Protein AF-A0A958VMQ6-F1 (afdb_monomer)

Structure (mmCIF, N/CA/C/O backbone):
data_AF-A0A958VMQ6-F1
#
_entry.id   AF-A0A958VMQ6-F1
#
loop_
_atom_site.group_PDB
_atom_site.id
_atom_site.type_symbol
_atom_site.label_atom_id
_atom_site.label_alt_id
_atom_site.label_comp_id
_atom_site.label_asym_id
_atom_site.label_entity_id
_atom_site.label_seq_id
_atom_site.pdbx_PDB_ins_code
_atom_site.Cartn_x
_atom_site.Cartn_y
_atom_site.Cartn_z
_atom_site.occupancy
_atom_site.B_iso_or_equiv
_atom_site.auth_seq_id
_atom_site.auth_comp_id
_atom_site.auth_asym_id
_atom_site.auth_atom_id
_atom_site.pdbx_PDB_model_num
ATOM 1 N N . MET A 1 1 ? -24.523 12.012 -64.115 1.00 34.06 1 MET A N 1
ATOM 2 C CA . MET A 1 1 ? -23.829 10.713 -64.244 1.00 34.06 1 MET A CA 1
ATOM 3 C C . MET A 1 1 ? -22.940 10.616 -63.020 1.00 34.06 1 MET A C 1
ATOM 5 O O . MET A 1 1 ? -22.104 11.493 -62.884 1.00 34.06 1 MET A O 1
ATOM 9 N N . HIS A 1 2 ? -23.426 9.926 -61.981 1.00 30.97 2 HIS A N 1
ATOM 10 C CA . HIS A 1 2 ? -22.995 8.561 -61.597 1.00 30.97 2 HIS A CA 1
ATOM 11 C C . HIS A 1 2 ? -21.572 8.612 -61.004 1.00 30.97 2 HIS A C 1
ATOM 13 O O . HIS A 1 2 ? -20.685 9.134 -61.663 1.00 30.97 2 HIS A O 1
ATOM 19 N N . ASP A 1 3 ? -21.274 8.131 -59.804 1.00 30.53 3 ASP A N 1
ATOM 20 C CA . ASP A 1 3 ? -21.987 7.198 -58.931 1.00 30.53 3 ASP A CA 1
ATOM 21 C C . ASP A 1 3 ? -21.387 7.296 -57.518 1.00 30.53 3 ASP A C 1
ATOM 23 O O . ASP A 1 3 ? -20.180 7.510 -57.377 1.00 30.53 3 ASP A O 1
ATOM 27 N N . ASP A 1 4 ? -22.235 7.147 -56.505 1.00 40.09 4 ASP A N 1
ATOM 28 C CA . ASP A 1 4 ? -21.843 6.881 -55.126 1.00 40.09 4 ASP A CA 1
ATOM 29 C C . ASP A 1 4 ? -21.538 5.384 -55.017 1.00 40.09 4 ASP A C 1
ATOM 31 O O . ASP A 1 4 ? -22.452 4.571 -55.081 1.00 40.09 4 ASP A O 1
ATOM 35 N N . THR A 1 5 ? -20.286 5.010 -54.762 1.00 35.69 5 THR A N 1
ATOM 36 C CA . THR A 1 5 ? -19.987 3.727 -54.108 1.00 35.69 5 THR A CA 1
ATOM 37 C C . THR A 1 5 ? -18.776 3.886 -53.201 1.00 35.69 5 THR A C 1
ATOM 39 O O . THR A 1 5 ? -17.641 3.992 -53.660 1.00 35.69 5 THR A O 1
ATOM 42 N N . GLU A 1 6 ? -19.072 3.960 -51.904 1.00 37.50 6 GLU A N 1
ATOM 43 C CA . GLU A 1 6 ? -18.567 3.019 -50.901 1.00 37.50 6 GLU A CA 1
ATOM 44 C C . GLU A 1 6 ? -17.094 2.596 -51.015 1.00 37.50 6 GLU A C 1
ATOM 46 O O . GLU A 1 6 ? -16.705 1.845 -51.901 1.00 37.50 6 GLU A O 1
ATOM 51 N N . ASN A 1 7 ? -16.299 2.962 -50.010 1.00 29.78 7 ASN A N 1
ATOM 52 C CA . ASN A 1 7 ? -15.431 1.991 -49.344 1.00 29.78 7 ASN A CA 1
ATOM 53 C C . ASN A 1 7 ? -15.231 2.440 -47.895 1.00 29.78 7 ASN A C 1
ATOM 55 O O . ASN A 1 7 ? -14.310 3.184 -47.553 1.00 29.78 7 ASN A O 1
ATOM 59 N N . ALA A 1 8 ? -16.172 2.015 -47.056 1.00 34.28 8 ALA A N 1
ATOM 60 C CA . ALA A 1 8 ? -15.983 1.927 -45.618 1.00 34.28 8 ALA A CA 1
ATOM 61 C C . ALA A 1 8 ? -14.990 0.777 -45.296 1.00 34.28 8 ALA A C 1
ATOM 63 O O . ALA A 1 8 ? -14.686 -0.043 -46.162 1.00 34.28 8 ALA A O 1
ATOM 64 N N . PRO A 1 9 ? -14.416 0.769 -44.083 1.00 53.28 9 PRO A N 1
ATOM 65 C CA . PRO A 1 9 ? -13.096 0.229 -43.776 1.00 53.28 9 PRO A CA 1
ATOM 66 C C . PRO A 1 9 ? -13.149 -1.265 -43.467 1.00 53.28 9 PRO A C 1
ATOM 68 O O . PRO A 1 9 ? -14.094 -1.686 -42.823 1.00 53.28 9 PRO A O 1
ATOM 71 N N . GLU A 1 10 ? -12.113 -2.027 -43.830 1.00 37.03 10 GLU A N 1
ATOM 72 C CA . GLU A 1 10 ? -11.683 -3.251 -43.130 1.00 37.03 10 GLU A CA 1
ATOM 73 C C . GLU A 1 10 ? -10.537 -3.936 -43.886 1.00 37.03 10 GLU A C 1
ATOM 75 O O . GLU A 1 10 ? -10.750 -4.562 -44.916 1.00 37.03 10 GLU A O 1
ATOM 80 N N . ASP A 1 11 ? -9.315 -3.866 -43.350 1.00 34.84 11 ASP A N 1
ATOM 81 C CA . ASP A 1 11 ? -8.463 -5.060 -43.324 1.00 34.84 11 ASP A CA 1
ATOM 82 C C . ASP A 1 11 ? -7.443 -4.944 -42.177 1.00 34.84 11 ASP A C 1
ATOM 84 O O . ASP A 1 11 ? -6.253 -4.685 -42.360 1.00 34.84 11 ASP A O 1
ATOM 88 N N . ARG A 1 12 ? -7.909 -5.147 -40.935 1.00 44.34 12 ARG A N 1
ATOM 89 C CA . ARG A 1 12 ? -7.038 -5.610 -39.836 1.00 44.34 12 ARG A CA 1
ATOM 90 C C . ARG A 1 12 ? -6.734 -7.092 -40.068 1.00 44.34 12 ARG A C 1
ATOM 92 O O . ARG A 1 12 ? -7.051 -7.948 -39.244 1.00 44.34 12 ARG A O 1
ATOM 99 N N . ARG A 1 13 ? -6.134 -7.408 -41.216 1.00 42.09 13 ARG A N 1
ATOM 100 C CA . ARG A 1 13 ? -5.618 -8.742 -41.485 1.00 42.09 13 ARG A CA 1
ATOM 101 C C . ARG A 1 13 ? -4.378 -8.926 -40.639 1.00 42.09 13 ARG A C 1
ATOM 103 O O . ARG A 1 13 ? -3.399 -8.192 -40.777 1.00 42.09 13 ARG A O 1
ATOM 110 N N . TRP A 1 14 ? -4.421 -9.916 -39.763 1.00 45.72 14 TRP A N 1
ATOM 111 C CA . TRP A 1 14 ? -3.227 -10.475 -39.151 1.00 45.72 14 TRP A CA 1
ATOM 112 C C . TRP A 1 14 ? -2.144 -10.668 -40.219 1.00 45.72 14 TRP A C 1
ATOM 114 O O . TRP A 1 14 ? -2.407 -11.219 -41.293 1.00 45.72 14 TRP A O 1
ATOM 124 N N . ARG A 1 15 ? -0.941 -10.153 -39.945 1.00 55.16 15 ARG A N 1
ATOM 125 C CA . ARG A 1 15 ? 0.180 -10.214 -40.885 1.00 55.16 15 ARG A CA 1
ATOM 126 C C . ARG A 1 15 ? 0.515 -11.691 -41.206 1.00 55.16 15 ARG A C 1
ATOM 128 O O . ARG A 1 15 ? 0.453 -12.515 -40.294 1.00 55.16 15 ARG A O 1
ATOM 135 N N . PRO A 1 16 ? 0.864 -12.060 -42.457 1.00 59.72 16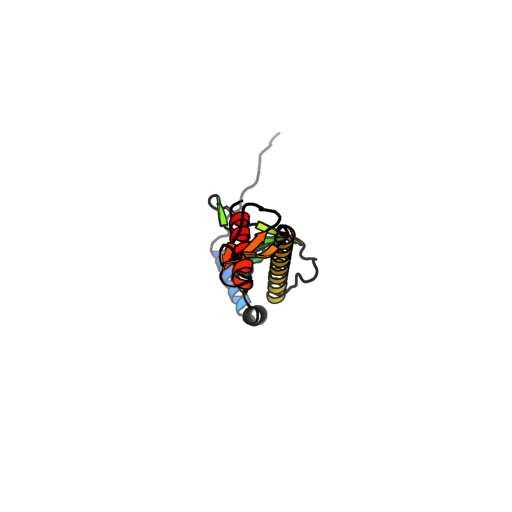 PRO A N 1
ATOM 136 C CA . PRO A 1 16 ? 1.186 -13.445 -42.809 1.00 59.72 16 PRO A CA 1
ATOM 137 C C . PRO A 1 16 ? 2.319 -14.034 -41.949 1.00 59.72 16 PRO A C 1
ATOM 139 O O . PRO A 1 16 ? 3.218 -13.315 -41.509 1.00 59.72 16 PRO A O 1
ATOM 142 N N . ALA A 1 17 ? 2.337 -15.359 -41.766 1.00 59.09 17 ALA A N 1
ATOM 143 C CA . ALA A 1 17 ? 3.339 -16.060 -40.948 1.00 59.09 17 ALA A CA 1
ATOM 144 C C . ALA A 1 17 ? 4.799 -15.704 -41.307 1.00 59.09 17 ALA A C 1
ATOM 146 O O . ALA A 1 17 ? 5.642 -15.647 -40.424 1.00 59.09 17 ALA A O 1
ATOM 147 N N . GLN A 1 18 ? 5.092 -15.374 -42.571 1.00 60.88 18 GLN A N 1
ATOM 148 C CA . GLN A 1 18 ? 6.421 -14.934 -43.023 1.00 60.88 18 GLN A CA 1
ATOM 149 C C . GLN A 1 18 ? 6.840 -13.568 -42.460 1.00 60.88 18 GLN A C 1
ATOM 151 O O . GLN A 1 18 ? 7.998 -13.373 -42.119 1.00 60.88 18 GLN A O 1
ATOM 156 N N . THR A 1 19 ? 5.907 -12.623 -42.324 1.00 74.62 19 THR A N 1
ATOM 157 C CA . THR A 1 19 ? 6.184 -11.319 -41.697 1.00 74.62 19 THR A CA 1
ATOM 158 C C . THR A 1 19 ? 6.303 -11.410 -40.180 1.00 74.62 19 THR A C 1
ATOM 160 O O . THR A 1 19 ? 7.010 -10.606 -39.585 1.00 74.62 19 THR A O 1
ATOM 163 N N . PHE A 1 20 ? 5.642 -12.390 -39.557 1.00 74.12 20 PHE A N 1
ATOM 164 C CA . PHE A 1 20 ? 5.843 -12.688 -38.142 1.00 74.12 20 PHE A CA 1
ATOM 165 C C . PHE A 1 20 ? 7.179 -13.403 -37.915 1.00 74.12 20 PHE A C 1
ATOM 167 O O . PHE A 1 20 ? 7.937 -12.986 -37.052 1.00 74.12 20 PHE A O 1
ATOM 174 N N . GLN A 1 21 ? 7.519 -14.398 -38.740 1.00 82.69 21 GLN A N 1
ATOM 175 C CA . GLN A 1 21 ? 8.813 -15.077 -38.675 1.00 82.69 21 GLN A CA 1
ATOM 176 C C . GLN A 1 21 ? 9.968 -14.109 -38.939 1.00 82.69 21 GLN A C 1
ATOM 178 O O . GLN A 1 21 ? 10.894 -14.063 -38.149 1.00 82.69 21 GLN A O 1
ATOM 183 N N . GLY A 1 22 ? 9.873 -13.259 -39.966 1.00 83.38 22 GLY A N 1
ATOM 184 C CA . GLY A 1 22 ? 10.884 -12.230 -40.220 1.00 83.38 22 GLY A CA 1
ATOM 185 C C . GLY A 1 22 ? 11.002 -11.205 -39.086 1.00 83.38 22 GLY A C 1
ATOM 186 O O . GLY A 1 22 ? 12.095 -10.723 -38.811 1.00 83.38 22 GLY A O 1
ATOM 187 N N . PHE A 1 23 ? 9.905 -10.897 -38.384 1.00 83.19 23 PHE A N 1
ATOM 188 C CA . PHE A 1 23 ? 9.959 -10.108 -37.151 1.00 83.19 23 PHE A CA 1
ATOM 189 C C . PHE A 1 23 ? 10.681 -10.862 -36.024 1.00 83.19 23 PHE A C 1
ATOM 191 O O . PHE A 1 23 ? 11.529 -10.271 -35.363 1.00 83.19 23 PHE A O 1
ATOM 198 N N . LEU A 1 24 ? 10.390 -12.151 -35.816 1.00 86.38 24 LEU A N 1
ATOM 199 C CA . LEU A 1 24 ? 11.079 -12.976 -34.818 1.00 86.38 24 LEU A CA 1
ATOM 200 C C . LEU A 1 24 ? 12.575 -13.105 -35.120 1.00 86.38 24 LEU A C 1
ATOM 202 O O . LEU A 1 24 ? 13.382 -12.924 -34.217 1.00 86.38 24 LEU A O 1
ATOM 206 N N . ASP A 1 25 ? 12.941 -13.342 -36.378 1.00 90.50 25 ASP A N 1
ATOM 207 C CA . ASP A 1 25 ? 14.333 -13.447 -36.820 1.00 90.50 25 ASP A CA 1
ATOM 208 C C . ASP A 1 25 ? 15.072 -12.120 -36.585 1.00 90.50 25 ASP A C 1
ATOM 210 O O . ASP A 1 25 ? 16.173 -12.109 -36.040 1.00 90.50 25 ASP A O 1
ATOM 214 N N . HIS A 1 26 ? 14.434 -10.988 -36.901 1.00 86.62 26 HIS A N 1
ATOM 215 C CA . HIS A 1 26 ? 14.986 -9.663 -36.618 1.00 86.62 26 HIS A CA 1
ATOM 216 C C . HIS A 1 26 ? 15.149 -9.403 -35.111 1.00 86.62 26 HIS A C 1
ATOM 218 O O . HIS A 1 26 ? 16.173 -8.876 -34.680 1.00 86.62 26 HIS A O 1
ATOM 224 N N . MET A 1 27 ? 14.171 -9.801 -34.291 1.00 88.81 27 MET A N 1
ATOM 225 C CA . MET A 1 27 ? 14.271 -9.711 -32.830 1.00 88.81 27 MET A CA 1
ATOM 226 C C . MET A 1 27 ? 15.377 -10.619 -32.278 1.00 88.81 27 MET A C 1
ATOM 228 O O . MET A 1 27 ? 16.060 -10.238 -31.329 1.00 88.81 27 MET A O 1
ATOM 232 N N . ASP A 1 28 ? 15.580 -11.799 -32.863 1.00 92.44 28 ASP A N 1
ATOM 233 C CA . ASP A 1 28 ? 16.663 -12.719 -32.515 1.00 92.44 28 ASP A CA 1
ATOM 234 C C . ASP A 1 28 ? 18.038 -12.152 -32.893 1.00 92.44 28 ASP A C 1
ATOM 236 O O . ASP A 1 28 ? 18.981 -12.256 -32.104 1.00 92.44 28 ASP A O 1
ATOM 240 N N . GLU A 1 29 ? 18.162 -11.528 -34.067 1.00 92.06 29 GLU A N 1
ATOM 241 C CA . GLU A 1 29 ? 19.365 -10.806 -34.493 1.00 92.06 29 GLU A CA 1
ATOM 242 C C . GLU A 1 29 ? 19.668 -9.634 -33.558 1.00 92.06 29 GLU A C 1
ATOM 244 O O . GLU A 1 29 ? 20.788 -9.527 -33.052 1.00 92.06 29 GLU A O 1
ATOM 249 N 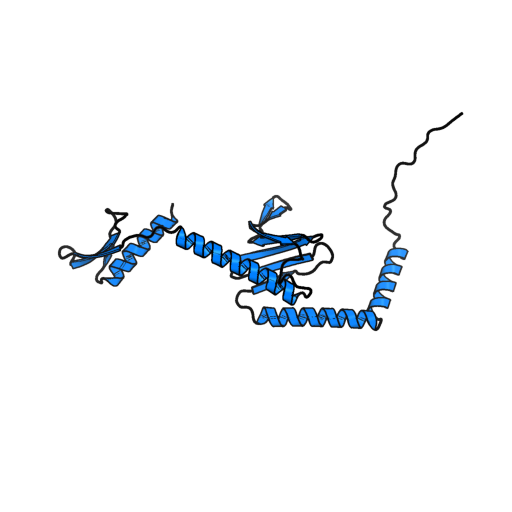N . PHE A 1 30 ? 18.664 -8.804 -33.261 1.00 89.56 30 PHE A N 1
ATOM 250 C CA . PHE A 1 30 ? 18.791 -7.701 -32.313 1.00 89.56 30 PHE A CA 1
ATOM 251 C C . PHE A 1 30 ? 19.228 -8.203 -30.935 1.00 89.56 30 PHE A C 1
ATOM 253 O O . PHE A 1 30 ? 20.200 -7.695 -30.380 1.00 89.56 30 PHE A O 1
ATOM 260 N N . ARG A 1 31 ? 18.594 -9.260 -30.412 1.00 90.12 31 ARG A N 1
ATOM 261 C CA . ARG A 1 31 ? 18.945 -9.863 -29.117 1.00 90.12 31 ARG A CA 1
ATOM 262 C C . ARG A 1 31 ? 20.402 -10.329 -29.057 1.00 90.12 31 ARG A C 1
ATOM 264 O O . ARG A 1 31 ? 21.029 -10.253 -28.006 1.00 90.12 31 ARG A O 1
ATOM 271 N N . ARG A 1 32 ? 20.942 -10.839 -30.169 1.00 93.06 32 ARG A N 1
ATOM 272 C CA . ARG A 1 32 ? 22.339 -11.299 -30.268 1.00 93.06 32 ARG A CA 1
ATOM 273 C C . ARG A 1 32 ? 23.334 -10.166 -30.524 1.00 93.06 32 ARG A C 1
ATOM 275 O O . ARG A 1 32 ? 24.533 -10.401 -30.389 1.00 93.06 32 ARG A O 1
ATOM 282 N N . SER A 1 33 ? 22.866 -8.981 -30.910 1.00 95.31 33 SER A N 1
ATOM 283 C CA . SER A 1 33 ? 23.722 -7.814 -31.117 1.00 95.31 33 SER A CA 1
ATOM 284 C C . SER A 1 33 ? 24.327 -7.320 -29.790 1.00 95.31 33 SER A C 1
ATOM 286 O O . SER A 1 33 ? 23.744 -7.561 -28.730 1.00 95.31 33 SER A O 1
ATOM 288 N N . PRO A 1 34 ? 25.465 -6.600 -29.814 1.00 96.44 34 PRO A N 1
ATOM 289 C CA . PRO A 1 34 ? 26.030 -5.991 -28.608 1.00 96.44 34 PRO A CA 1
ATOM 290 C C . PRO A 1 34 ? 25.053 -5.054 -27.882 1.00 96.44 34 PRO A C 1
ATOM 292 O O . PRO A 1 34 ? 25.023 -5.038 -26.657 1.00 96.44 34 PRO A O 1
ATOM 295 N N . GLU A 1 35 ? 24.229 -4.315 -28.631 1.00 93.69 35 GLU A N 1
ATOM 296 C CA . GLU A 1 35 ? 23.205 -3.419 -28.078 1.00 93.69 35 GLU A CA 1
ATOM 297 C C . GLU A 1 35 ? 22.109 -4.205 -27.345 1.00 93.69 35 GLU A C 1
ATOM 299 O O . GLU A 1 35 ? 21.791 -3.904 -26.197 1.00 93.69 35 GLU A O 1
ATOM 304 N N . GLY A 1 36 ? 21.587 -5.272 -27.958 1.00 92.69 36 GLY A N 1
ATOM 305 C CA . GLY A 1 36 ? 20.595 -6.141 -27.319 1.00 92.69 36 GLY A CA 1
ATOM 306 C C . GLY A 1 36 ? 21.134 -6.847 -26.072 1.00 92.69 36 GLY A C 1
ATOM 307 O O . GLY A 1 36 ? 20.430 -6.949 -25.069 1.00 92.69 36 GLY A O 1
ATOM 308 N N . GLN A 1 37 ? 22.396 -7.285 -26.100 1.00 94.12 37 GLN A N 1
ATOM 309 C CA . GLN A 1 37 ? 23.067 -7.867 -24.932 1.00 94.12 37 GLN A CA 1
ATOM 310 C C . GLN A 1 37 ? 23.258 -6.847 -23.806 1.00 94.12 37 GLN A C 1
ATOM 312 O O . GLN A 1 37 ? 23.085 -7.196 -22.639 1.00 94.12 37 GLN A O 1
ATOM 317 N N . GLN A 1 38 ? 23.589 -5.597 -24.139 1.00 94.38 38 GLN A N 1
ATOM 318 C CA . GLN A 1 38 ? 23.725 -4.530 -23.153 1.00 94.38 38 GLN A CA 1
ATOM 319 C C . GLN A 1 38 ? 22.383 -4.220 -22.480 1.00 94.38 38 GLN A C 1
ATOM 321 O O . GLN A 1 38 ? 22.324 -4.203 -21.254 1.00 94.38 38 GLN A O 1
ATOM 326 N N . LEU A 1 39 ? 21.304 -4.063 -23.253 1.00 89.81 39 LEU A N 1
ATOM 327 C CA . LEU A 1 39 ? 19.965 -3.824 -22.703 1.00 89.81 39 LEU A CA 1
ATOM 328 C C . LEU A 1 39 ? 19.510 -4.960 -21.776 1.00 89.81 39 LEU A C 1
ATOM 330 O O . LEU A 1 39 ? 18.962 -4.704 -20.708 1.00 89.81 39 LEU A O 1
ATOM 334 N N . GLN A 1 40 ? 19.787 -6.218 -22.136 1.00 89.38 40 GLN A N 1
ATOM 335 C CA . GLN A 1 40 ? 19.496 -7.358 -21.260 1.00 89.38 40 GLN A CA 1
ATOM 336 C C . GLN A 1 40 ? 20.329 -7.353 -19.981 1.00 89.38 40 GLN A C 1
ATOM 338 O O . GLN A 1 40 ? 19.817 -7.702 -18.921 1.00 89.38 40 GLN A O 1
ATOM 343 N N . ALA A 1 41 ? 21.608 -6.985 -20.063 1.00 94.38 41 ALA A N 1
ATOM 344 C CA . ALA A 1 41 ? 22.460 -6.877 -18.885 1.00 94.38 41 ALA A CA 1
ATOM 345 C C . ALA A 1 41 ? 21.983 -5.753 -17.950 1.00 94.38 41 ALA A C 1
ATOM 347 O O . ALA A 1 41 ? 22.007 -5.927 -16.734 1.00 94.38 41 ALA A O 1
ATOM 348 N N . GLU A 1 42 ? 21.513 -4.632 -18.504 1.00 93.62 42 GLU A N 1
ATOM 349 C CA . GLU A 1 42 ? 20.910 -3.528 -17.749 1.00 93.62 42 GLU A CA 1
ATOM 350 C C . GLU A 1 42 ? 19.606 -3.962 -17.061 1.00 93.62 42 GLU A C 1
ATOM 352 O O . GLU A 1 42 ? 19.442 -3.724 -15.865 1.00 93.62 42 GLU A O 1
ATOM 357 N N . GLU A 1 43 ? 18.720 -4.669 -17.769 1.00 91.94 43 GLU A N 1
ATOM 358 C CA . GLU A 1 43 ? 17.487 -5.234 -17.202 1.00 91.94 43 GLU A CA 1
ATOM 359 C C . GLU A 1 43 ? 17.789 -6.250 -16.088 1.00 91.94 43 GLU A C 1
ATOM 361 O O . GLU A 1 43 ? 17.217 -6.172 -15.002 1.00 91.94 43 GLU A O 1
ATOM 366 N N . GLN A 1 44 ? 18.745 -7.160 -16.306 1.00 95.31 44 GLN A N 1
ATOM 367 C CA . GLN A 1 44 ? 19.175 -8.136 -15.298 1.00 95.31 44 GLN A CA 1
ATOM 368 C C . GLN A 1 44 ? 19.803 -7.469 -14.074 1.00 95.31 44 GLN A C 1
ATOM 370 O O . GLN A 1 44 ? 19.569 -7.913 -12.951 1.00 95.31 44 GLN A O 1
ATOM 375 N N . ALA A 1 45 ? 20.590 -6.409 -14.267 1.00 97.31 45 ALA A N 1
ATOM 376 C CA . ALA A 1 45 ? 21.162 -5.647 -13.164 1.00 97.31 45 ALA A CA 1
ATOM 377 C C . ALA A 1 45 ? 20.072 -4.923 -12.359 1.00 97.31 45 ALA A C 1
ATOM 379 O O . ALA A 1 45 ? 20.122 -4.930 -11.130 1.00 97.31 45 ALA A O 1
ATOM 380 N N . ALA A 1 46 ? 19.073 -4.347 -13.034 1.00 95.94 46 ALA A N 1
ATOM 381 C CA . ALA A 1 46 ? 17.933 -3.704 -12.387 1.00 95.94 46 ALA A CA 1
ATOM 382 C C . ALA A 1 46 ? 17.059 -4.707 -11.612 1.00 95.94 46 ALA A C 1
ATOM 384 O O . ALA A 1 46 ? 16.631 -4.415 -10.495 1.00 95.94 46 ALA A O 1
ATOM 385 N N . GLU A 1 47 ? 16.838 -5.900 -12.166 1.00 96.75 47 GLU A N 1
ATOM 386 C CA . GLU A 1 47 ? 16.122 -6.984 -11.488 1.00 96.75 47 GLU A CA 1
ATOM 387 C C . GLU A 1 47 ? 16.912 -7.516 -10.282 1.00 96.75 47 GLU A C 1
ATOM 389 O O . GLU A 1 47 ? 16.342 -7.737 -9.216 1.00 96.75 47 GLU A O 1
ATOM 394 N N . ALA A 1 48 ? 18.236 -7.662 -10.399 1.00 97.75 48 ALA A N 1
ATOM 395 C CA . ALA A 1 48 ? 19.089 -8.063 -9.280 1.00 97.75 48 ALA A CA 1
ATOM 396 C C . ALA A 1 48 ? 19.091 -7.018 -8.147 1.00 97.75 48 ALA A C 1
ATOM 398 O O . ALA A 1 48 ? 19.058 -7.390 -6.973 1.00 97.75 48 ALA A O 1
ATOM 399 N N . ASP A 1 49 ? 19.091 -5.723 -8.484 1.00 98.50 49 ASP A N 1
ATOM 400 C CA . ASP A 1 49 ? 18.959 -4.619 -7.521 1.00 98.50 49 ASP A CA 1
ATOM 401 C C . ASP A 1 49 ? 17.599 -4.655 -6.803 1.00 98.50 49 ASP A C 1
ATOM 403 O O . ASP A 1 49 ? 17.534 -4.557 -5.575 1.00 98.50 49 ASP A O 1
ATOM 407 N N . LEU A 1 50 ? 16.507 -4.881 -7.546 1.00 98.06 50 LEU A N 1
ATOM 408 C CA . LEU A 1 50 ? 15.179 -5.087 -6.967 1.00 98.06 50 LEU A CA 1
ATOM 409 C C . LEU A 1 50 ? 15.168 -6.283 -6.005 1.00 98.06 50 LEU A C 1
ATOM 411 O O . LEU A 1 50 ? 14.703 -6.148 -4.874 1.00 98.06 50 LEU A O 1
ATOM 415 N N . GLN A 1 51 ? 15.697 -7.435 -6.419 1.00 97.69 51 GLN A N 1
ATOM 416 C CA . GLN A 1 51 ? 15.714 -8.651 -5.601 1.00 97.69 51 GLN A CA 1
ATOM 417 C C . GLN A 1 51 ? 16.533 -8.480 -4.321 1.00 97.69 51 GLN A C 1
ATOM 419 O O . GLN A 1 51 ? 16.084 -8.884 -3.247 1.00 97.69 51 GLN A O 1
ATOM 424 N N . ALA A 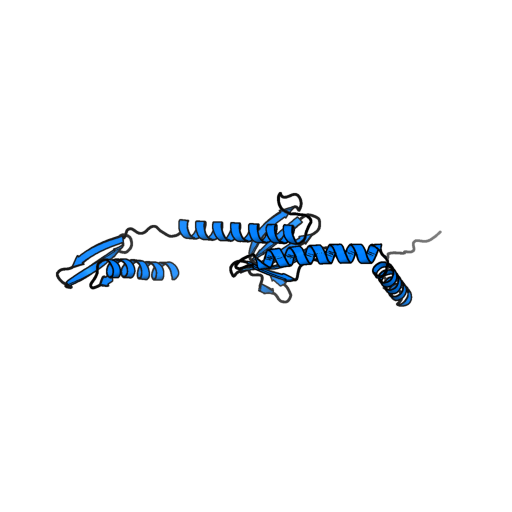1 52 ? 17.704 -7.846 -4.413 1.00 98.31 52 ALA A N 1
ATOM 425 C CA . ALA A 1 52 ? 18.527 -7.534 -3.250 1.00 98.31 52 ALA A CA 1
ATOM 426 C C . ALA A 1 52 ? 17.792 -6.604 -2.274 1.00 98.31 52 ALA A C 1
ATOM 428 O O . ALA A 1 52 ? 17.828 -6.831 -1.066 1.00 98.31 52 ALA A O 1
ATOM 429 N N . TRP A 1 53 ? 17.085 -5.594 -2.791 1.00 98.25 53 TRP A N 1
ATOM 430 C CA . TRP A 1 53 ? 16.280 -4.696 -1.967 1.00 98.25 53 TRP A CA 1
ATOM 431 C C . TRP A 1 53 ? 15.104 -5.417 -1.295 1.00 98.25 53 TRP A C 1
ATOM 433 O O . TRP A 1 53 ? 14.930 -5.267 -0.088 1.00 98.25 53 TRP A O 1
ATOM 443 N N . VAL A 1 54 ? 14.329 -6.227 -2.032 1.00 98.00 54 VAL A N 1
ATOM 444 C CA . VAL A 1 54 ? 13.195 -6.997 -1.478 1.00 98.00 54 VAL A CA 1
ATOM 445 C C . VAL A 1 54 ? 13.664 -7.964 -0.391 1.00 98.00 54 VAL A C 1
ATOM 447 O O . VAL A 1 54 ? 12.995 -8.084 0.630 1.00 98.00 54 VAL A O 1
ATOM 450 N N . ALA A 1 55 ? 14.823 -8.609 -0.560 1.00 97.31 55 ALA A N 1
ATOM 451 C CA . ALA A 1 55 ? 15.376 -9.533 0.432 1.00 97.31 55 ALA A CA 1
ATOM 452 C C . ALA A 1 55 ? 15.674 -8.874 1.795 1.00 97.31 55 ALA A C 1
ATOM 454 O O . ALA A 1 55 ? 15.677 -9.562 2.815 1.00 97.31 55 ALA A O 1
ATOM 455 N N . ASP A 1 56 ? 15.898 -7.557 1.821 1.00 98.12 56 ASP A N 1
ATOM 456 C CA . ASP A 1 56 ? 16.095 -6.768 3.044 1.00 98.12 56 ASP A CA 1
ATOM 457 C C . ASP A 1 56 ? 14.767 -6.256 3.646 1.00 98.12 56 ASP A C 1
ATOM 459 O O . ASP A 1 56 ? 14.715 -5.785 4.783 1.00 98.12 56 ASP A O 1
ATOM 463 N N . GLN A 1 57 ? 13.654 -6.351 2.910 1.00 97.00 57 GLN A N 1
ATOM 464 C CA . GLN A 1 57 ? 12.348 -5.891 3.375 1.00 97.00 57 GLN A CA 1
ATOM 465 C C . GLN A 1 57 ? 11.600 -6.983 4.151 1.00 97.00 57 GLN A C 1
ATOM 467 O O . GLN A 1 57 ? 11.117 -7.966 3.593 1.00 97.00 57 GLN A O 1
ATOM 472 N N . LEU A 1 58 ? 11.387 -6.764 5.450 1.00 97.00 58 LEU A N 1
ATOM 473 C CA . LEU A 1 58 ? 10.486 -7.607 6.243 1.00 97.00 58 LEU A CA 1
ATOM 474 C C . LEU A 1 58 ? 9.038 -7.476 5.757 1.00 97.00 58 LEU A C 1
ATOM 476 O O . LEU A 1 58 ? 8.559 -6.366 5.547 1.00 97.00 58 LEU A O 1
ATOM 480 N N . GLY A 1 59 ? 8.334 -8.602 5.624 1.00 96.94 59 GLY A N 1
ATOM 481 C CA . GLY A 1 59 ? 6.905 -8.615 5.296 1.00 96.94 59 GLY A CA 1
ATOM 482 C C . GLY A 1 59 ? 6.564 -8.201 3.862 1.00 96.94 59 GLY A C 1
ATOM 483 O O . GLY A 1 59 ? 5.398 -7.942 3.587 1.00 96.94 59 GLY A O 1
ATOM 484 N N . VAL A 1 60 ? 7.542 -8.128 2.953 1.00 98.44 60 VAL A N 1
ATOM 485 C CA . VAL A 1 60 ? 7.316 -7.781 1.542 1.00 98.44 60 VAL A CA 1
ATOM 486 C C . VAL A 1 60 ? 7.597 -8.984 0.657 1.00 98.44 60 VAL A C 1
ATOM 488 O O . VAL A 1 60 ? 8.649 -9.611 0.749 1.00 98.44 60 VAL A O 1
ATOM 491 N N . VAL A 1 61 ? 6.665 -9.266 -0.246 1.00 97.88 61 VAL A N 1
ATOM 492 C CA . VAL A 1 61 ? 6.841 -10.207 -1.350 1.00 97.88 61 VAL A CA 1
ATOM 493 C C . VAL A 1 61 ? 6.455 -9.481 -2.628 1.00 97.88 61 VAL A C 1
ATOM 495 O O . VAL A 1 61 ? 5.327 -9.011 -2.752 1.00 97.88 61 VAL A O 1
ATOM 498 N N . VAL A 1 62 ? 7.371 -9.407 -3.589 1.00 96.62 62 VAL A N 1
ATOM 499 C CA . VAL A 1 62 ? 7.051 -8.978 -4.956 1.00 96.62 62 VAL A CA 1
ATOM 500 C C . VAL A 1 62 ? 6.821 -10.236 -5.784 1.00 96.62 62 VAL A C 1
ATOM 502 O O . VAL A 1 62 ? 7.694 -11.098 -5.862 1.00 96.62 62 VAL A O 1
ATOM 505 N N . GLY A 1 63 ? 5.619 -10.368 -6.336 1.00 94.44 63 GLY A N 1
ATOM 506 C CA . GLY A 1 63 ? 5.231 -11.456 -7.222 1.00 94.44 63 GLY A CA 1
ATOM 507 C C . GLY A 1 63 ? 5.460 -11.072 -8.680 1.00 94.44 63 GLY A C 1
ATOM 508 O O . GLY A 1 63 ? 6.586 -10.832 -9.111 1.00 94.44 63 GLY A O 1
ATOM 509 N N . ARG A 1 64 ? 4.378 -11.028 -9.461 1.00 94.31 64 ARG A N 1
ATOM 510 C CA . ARG A 1 64 ? 4.428 -10.605 -10.861 1.00 94.31 64 ARG A CA 1
ATOM 511 C C . ARG A 1 64 ? 4.647 -9.095 -10.944 1.00 94.31 64 ARG A C 1
ATOM 513 O O . ARG A 1 64 ? 3.918 -8.338 -10.312 1.00 94.31 64 ARG A O 1
ATOM 520 N N . HIS A 1 65 ? 5.597 -8.657 -11.766 1.00 95.12 65 HIS A N 1
ATOM 521 C CA . HIS A 1 65 ? 5.809 -7.239 -12.046 1.00 95.12 65 HIS A CA 1
ATOM 522 C C . HIS A 1 65 ? 6.237 -6.979 -13.497 1.00 95.12 65 HIS A C 1
ATOM 524 O O . HIS A 1 65 ? 6.625 -7.905 -14.214 1.00 95.12 65 HIS A O 1
ATOM 530 N N . GLY A 1 66 ? 6.103 -5.728 -13.940 1.00 89.62 66 GLY A N 1
ATOM 531 C CA . GLY A 1 66 ? 6.476 -5.264 -15.276 1.00 89.62 66 GLY A CA 1
ATOM 532 C C . GLY A 1 66 ? 5.288 -5.090 -16.228 1.00 89.62 66 GLY A C 1
ATOM 533 O O . GLY A 1 66 ? 4.139 -4.941 -15.819 1.00 89.62 66 GLY A O 1
ATOM 534 N N . GLY A 1 67 ? 5.569 -5.095 -17.532 1.00 83.56 67 GLY A N 1
ATOM 535 C CA . GLY A 1 67 ? 4.603 -4.753 -18.580 1.00 83.56 67 GLY A CA 1
ATOM 536 C C . GLY A 1 67 ? 4.873 -3.369 -19.166 1.00 83.56 67 GLY A C 1
ATOM 537 O O . GLY A 1 67 ? 5.215 -2.435 -18.452 1.00 83.56 67 GLY A O 1
ATOM 538 N N . LEU A 1 68 ? 4.769 -3.255 -20.493 1.00 67.31 68 LEU A N 1
ATOM 539 C CA . LEU A 1 68 ? 5.094 -2.010 -21.195 1.00 67.31 68 LEU A CA 1
ATOM 540 C C . LEU A 1 68 ? 3.941 -1.004 -21.145 1.00 67.31 68 LEU A C 1
ATOM 542 O O . LEU A 1 68 ? 4.200 0.174 -20.958 1.00 67.31 68 LEU A O 1
ATOM 546 N N . MET A 1 69 ? 2.693 -1.463 -21.323 1.00 71.19 69 MET A N 1
ATOM 547 C CA . MET A 1 69 ? 1.454 -0.693 -21.130 1.00 71.19 69 MET A CA 1
ATOM 548 C C . MET A 1 69 ? 0.250 -1.655 -21.015 1.00 71.19 69 MET A C 1
ATOM 550 O O . MET A 1 69 ? -0.121 -2.268 -22.023 1.00 71.19 69 MET A O 1
ATOM 554 N N . PRO A 1 70 ? -0.416 -1.770 -19.851 1.00 83.94 70 PRO A N 1
ATOM 555 C CA . PRO A 1 70 ? -0.063 -1.147 -18.570 1.00 83.94 70 PRO A CA 1
ATOM 556 C C . PRO A 1 70 ? 1.182 -1.781 -17.923 1.00 83.94 70 PRO A C 1
ATOM 558 O O . PRO A 1 70 ? 1.438 -2.971 -18.125 1.00 83.94 70 PRO A O 1
ATOM 561 N N . GLU A 1 71 ? 1.912 -0.997 -17.129 1.00 93.75 71 GLU A N 1
ATOM 562 C CA . GLU A 1 71 ? 2.832 -1.527 -16.114 1.00 93.75 71 GLU A CA 1
ATOM 563 C C . GLU A 1 71 ? 1.986 -2.059 -14.943 1.00 93.75 71 GLU A C 1
ATOM 565 O O . GLU A 1 71 ? 1.014 -1.423 -14.526 1.00 93.75 71 GLU A O 1
ATOM 570 N N . GLN A 1 72 ? 2.305 -3.248 -14.438 1.00 96.44 72 GLN A N 1
ATOM 571 C CA . GLN A 1 72 ? 1.539 -3.930 -13.394 1.00 96.44 72 GLN A CA 1
ATOM 572 C C . GLN A 1 72 ? 2.471 -4.524 -12.349 1.00 96.44 72 GLN A C 1
ATOM 574 O O . GLN A 1 72 ? 3.530 -5.042 -12.693 1.00 96.44 72 GLN A O 1
ATOM 579 N N . TRP A 1 73 ? 2.059 -4.479 -11.086 1.00 97.88 73 TRP A N 1
ATOM 580 C CA . TRP A 1 73 ? 2.781 -5.090 -9.974 1.00 97.88 73 TRP A CA 1
ATOM 581 C C . TRP A 1 73 ? 1.805 -5.784 -9.031 1.00 97.88 73 TRP A C 1
ATOM 583 O O . TRP A 1 73 ? 0.771 -5.229 -8.676 1.00 97.88 73 TRP A O 1
ATOM 593 N N . GLU A 1 74 ? 2.158 -6.986 -8.604 1.00 97.75 74 GLU A N 1
ATOM 594 C CA . GLU A 1 74 ? 1.380 -7.834 -7.706 1.00 97.75 74 GLU A CA 1
ATOM 595 C C . GLU A 1 74 ? 2.293 -8.367 -6.603 1.00 97.75 74 GLU A C 1
ATOM 597 O O . GLU A 1 74 ? 3.470 -8.655 -6.838 1.00 97.75 74 GLU A O 1
ATOM 602 N N . GLY A 1 75 ? 1.764 -8.545 -5.396 1.00 97.94 75 GLY A N 1
ATOM 603 C CA . GLY A 1 75 ? 2.553 -9.075 -4.291 1.00 97.94 75 GLY A CA 1
ATOM 604 C C . GLY A 1 75 ? 1.844 -9.007 -2.949 1.00 97.94 75 GLY A C 1
ATOM 605 O O . GLY A 1 75 ? 0.618 -8.935 -2.889 1.00 97.94 75 GLY A O 1
ATOM 606 N N . GLN A 1 76 ? 2.629 -9.035 -1.874 1.00 98.38 76 GLN A N 1
ATOM 607 C CA . GLN A 1 76 ? 2.155 -8.865 -0.504 1.00 98.38 76 GLN A CA 1
ATOM 608 C C . GLN A 1 76 ? 3.003 -7.845 0.259 1.00 98.38 76 GLN A C 1
ATOM 610 O O . GLN A 1 76 ? 4.224 -7.803 0.099 1.00 98.38 76 GLN A O 1
ATOM 615 N N . VAL A 1 77 ? 2.359 -7.049 1.113 1.00 98.62 77 VAL A N 1
ATOM 616 C CA . VAL A 1 77 ? 2.999 -6.127 2.059 1.00 98.62 77 VAL A CA 1
ATOM 617 C C . VAL A 1 77 ? 2.301 -6.246 3.409 1.00 98.62 77 VAL A C 1
ATOM 619 O O . VAL A 1 77 ? 1.099 -6.023 3.515 1.00 98.62 77 VAL A O 1
ATOM 622 N N . ASP A 1 78 ? 3.063 -6.603 4.441 1.00 97.94 78 ASP A N 1
ATOM 623 C CA . ASP A 1 78 ? 2.630 -6.689 5.841 1.00 97.94 78 ASP A CA 1
ATOM 624 C C . ASP A 1 78 ? 1.340 -7.518 6.048 1.00 97.94 78 ASP A C 1
ATOM 626 O O . ASP A 1 78 ? 0.531 -7.232 6.927 1.00 97.94 78 ASP A O 1
ATOM 630 N N . GLY A 1 79 ? 1.167 -8.573 5.240 1.00 97.00 79 GLY A N 1
ATOM 631 C CA . GLY A 1 79 ? 0.032 -9.503 5.297 1.00 97.00 79 GLY A CA 1
ATOM 632 C C . GLY A 1 79 ? -1.107 -9.212 4.315 1.00 97.00 79 GLY A C 1
ATOM 633 O O . GLY A 1 79 ? -1.971 -10.068 4.154 1.00 97.00 79 GLY A O 1
ATOM 634 N N . HIS A 1 80 ? -1.080 -8.072 3.621 1.00 98.19 80 HIS A N 1
ATOM 635 C CA . HIS A 1 80 ? -2.079 -7.701 2.617 1.00 98.19 80 HIS A CA 1
ATOM 636 C C . HIS A 1 80 ? -1.560 -7.971 1.214 1.00 98.19 80 HIS A C 1
ATOM 638 O O . HIS A 1 80 ? -0.421 -7.625 0.891 1.00 98.19 80 HIS A O 1
ATOM 644 N N . SER A 1 81 ? -2.393 -8.568 0.368 1.00 98.31 81 SER A N 1
ATOM 645 C CA . SER A 1 81 ? -2.087 -8.652 -1.059 1.00 98.31 81 SER A CA 1
ATOM 646 C C . SER A 1 81 ? -2.318 -7.300 -1.724 1.00 98.31 81 SER A C 1
ATOM 648 O O . SER A 1 81 ? -3.165 -6.530 -1.284 1.00 98.31 81 SER A O 1
ATOM 650 N N . PHE A 1 82 ? -1.556 -6.981 -2.765 1.00 98.56 82 PHE A N 1
ATOM 651 C CA . PHE A 1 82 ? -1.726 -5.726 -3.490 1.00 98.56 82 PHE A CA 1
ATOM 652 C C . PHE A 1 82 ? -1.702 -5.933 -4.998 1.00 98.56 82 PHE A C 1
ATOM 654 O O . PHE A 1 82 ? -1.071 -6.863 -5.508 1.00 98.56 82 PHE A O 1
ATOM 661 N N . TYR A 1 83 ? -2.349 -5.006 -5.695 1.00 97.94 83 TYR A N 1
ATOM 662 C CA . TYR A 1 83 ? -2.258 -4.828 -7.133 1.00 97.94 83 TYR A CA 1
ATOM 663 C C . TYR A 1 83 ? -1.998 -3.352 -7.427 1.00 97.94 83 TYR A C 1
ATOM 665 O O . TYR A 1 83 ? -2.751 -2.483 -6.999 1.00 97.94 83 TYR A O 1
ATOM 673 N N . PHE A 1 84 ? -0.914 -3.066 -8.136 1.00 98.12 84 PHE A N 1
ATOM 674 C CA . PHE A 1 84 ? -0.609 -1.747 -8.675 1.00 98.12 84 PHE A CA 1
ATOM 675 C C . PHE A 1 84 ? -0.711 -1.795 -10.190 1.00 98.12 84 PHE A C 1
ATOM 677 O O . PHE A 1 84 ? -0.282 -2.758 -10.837 1.00 98.12 84 PHE A O 1
ATOM 684 N N . ARG A 1 85 ? -1.224 -0.712 -10.757 1.00 96.88 85 ARG A N 1
ATOM 685 C CA . ARG A 1 85 ? -1.344 -0.540 -12.195 1.00 96.88 85 ARG A CA 1
ATOM 686 C C . ARG A 1 85 ? -1.001 0.887 -12.565 1.00 96.88 85 ARG A C 1
ATOM 688 O O . ARG A 1 85 ? -1.608 1.809 -12.041 1.00 96.88 85 ARG A O 1
ATOM 695 N N . GLU A 1 86 ? -0.102 1.054 -13.527 1.00 96.31 86 GLU A N 1
ATOM 696 C CA . GLU A 1 86 ? 0.087 2.319 -14.233 1.00 96.31 86 GLU A CA 1
ATOM 697 C C . GLU A 1 86 ? -0.404 2.182 -15.672 1.00 96.31 86 GLU A C 1
ATOM 699 O O . GLU A 1 86 ? -0.163 1.189 -16.366 1.00 96.31 86 GLU A O 1
ATOM 704 N N . ARG A 1 87 ? -1.145 3.192 -16.122 1.00 94.88 87 ARG A N 1
ATOM 705 C CA . ARG A 1 87 ? -1.565 3.318 -17.506 1.00 94.88 87 ARG A CA 1
ATOM 706 C C . ARG A 1 87 ? -1.621 4.781 -17.906 1.00 94.88 87 ARG A C 1
ATOM 708 O O . ARG A 1 87 ? -2.436 5.541 -17.398 1.00 94.88 87 ARG A O 1
ATOM 715 N N . SER A 1 88 ? -0.865 5.118 -18.947 1.00 93.88 88 SER A N 1
ATOM 716 C CA . SER A 1 88 ? -0.946 6.425 -19.609 1.00 93.88 88 SER A CA 1
ATOM 717 C C . SER A 1 88 ? -0.613 7.609 -18.690 1.00 93.88 88 SER A C 1
ATOM 719 O O . SER A 1 88 ? -1.099 8.713 -18.915 1.00 93.88 88 SER A O 1
ATOM 721 N N . GLY A 1 89 ? 0.254 7.396 -17.701 1.00 94.31 89 GLY A N 1
ATOM 722 C CA . GLY A 1 89 ? 0.699 8.406 -16.748 1.00 94.31 89 GLY A CA 1
ATOM 723 C C . GLY A 1 89 ? -0.079 8.422 -15.432 1.00 94.31 89 GLY A C 1
ATOM 724 O O . GLY A 1 89 ? 0.363 9.100 -14.502 1.00 94.31 89 GLY A O 1
ATOM 725 N N . ASP A 1 90 ? -1.175 7.672 -15.336 1.00 97.50 90 ASP A N 1
ATOM 726 C CA . ASP A 1 90 ? -1.990 7.534 -14.130 1.00 97.50 90 ASP A CA 1
ATOM 727 C C . ASP A 1 90 ? -1.758 6.167 -13.488 1.00 97.50 90 ASP A C 1
ATOM 729 O O . ASP A 1 90 ? -1.660 5.157 -14.189 1.00 97.50 90 ASP A O 1
ATOM 733 N N . TRP A 1 91 ? -1.692 6.125 -12.160 1.00 97.69 91 TRP A N 1
ATOM 734 C CA . TRP A 1 91 ? -1.533 4.890 -11.403 1.00 97.69 91 TRP A CA 1
ATOM 735 C C . TRP A 1 91 ? -2.578 4.737 -10.301 1.00 97.69 91 TRP A C 1
ATOM 737 O O . TRP A 1 91 ? -3.067 5.722 -9.744 1.00 97.69 91 TRP A O 1
ATOM 747 N N . ASP A 1 92 ? -2.876 3.485 -9.970 1.00 98.19 92 ASP A N 1
ATOM 748 C CA . ASP A 1 92 ? -3.751 3.066 -8.879 1.00 98.19 92 ASP A CA 1
ATOM 749 C C . ASP A 1 92 ? -3.113 1.915 -8.077 1.00 98.19 92 ASP A C 1
ATOM 751 O O . ASP A 1 92 ? -2.297 1.155 -8.606 1.00 98.19 92 ASP A O 1
ATOM 755 N N . ILE A 1 93 ? -3.427 1.841 -6.777 1.00 98.50 93 ILE A N 1
ATOM 756 C CA . ILE A 1 93 ? -3.062 0.731 -5.885 1.00 98.50 93 ILE A CA 1
ATOM 757 C C . ILE A 1 93 ? -4.320 0.222 -5.193 1.00 98.50 93 ILE A C 1
ATOM 759 O O . ILE A 1 93 ? -4.983 0.968 -4.465 1.00 98.50 93 ILE A O 1
ATOM 763 N N . GLU A 1 94 ? -4.586 -1.065 -5.364 1.00 98.44 94 GLU A N 1
ATOM 764 C CA . GLU A 1 94 ? -5.634 -1.801 -4.671 1.00 98.44 94 GLU A CA 1
ATOM 765 C C . GLU A 1 94 ? -5.027 -2.783 -3.658 1.00 98.44 94 GLU A C 1
ATOM 767 O O . GLU A 1 94 ? -4.010 -3.423 -3.943 1.00 98.44 94 GLU A O 1
ATOM 772 N N . LEU A 1 95 ? -5.651 -2.914 -2.484 1.00 98.25 95 LEU A N 1
ATOM 773 C CA . LEU A 1 95 ? -5.351 -3.959 -1.502 1.00 98.25 95 LEU A CA 1
ATOM 774 C C . LEU A 1 95 ? -6.399 -5.066 -1.524 1.00 98.25 95 LEU A C 1
ATOM 776 O O . LEU A 1 95 ? -7.570 -4.832 -1.798 1.00 98.25 95 LEU A O 1
ATOM 780 N N . ASP A 1 96 ? -5.950 -6.278 -1.226 1.00 97.81 96 ASP A N 1
ATOM 781 C CA . ASP A 1 96 ? -6.755 -7.493 -1.136 1.00 97.81 96 ASP A CA 1
ATOM 782 C C . ASP A 1 96 ? -7.707 -7.730 -2.322 1.00 97.81 96 ASP A C 1
ATOM 784 O O . ASP A 1 96 ? -8.905 -7.994 -2.144 1.00 97.81 96 ASP A O 1
ATOM 788 N N . PRO A 1 97 ? -7.175 -7.659 -3.564 1.00 95.94 97 PRO A N 1
ATOM 789 C CA . PRO A 1 97 ? -7.957 -7.912 -4.759 1.00 95.94 97 PRO A CA 1
ATOM 790 C C . PRO A 1 97 ? -8.507 -9.340 -4.764 1.00 95.94 97 PRO A C 1
ATOM 792 O O . PRO A 1 97 ? -7.768 -10.320 -4.677 1.00 95.94 97 PRO A O 1
ATOM 795 N N . HIS A 1 98 ? -9.823 -9.458 -4.915 1.00 93.50 98 HIS A N 1
ATOM 796 C CA . HIS A 1 98 ? -10.532 -10.731 -4.989 1.00 93.50 98 HIS A CA 1
ATOM 797 C C . HIS A 1 98 ? -11.534 -10.717 -6.143 1.00 93.50 98 HIS A C 1
ATOM 799 O O . HIS A 1 98 ? -11.954 -9.660 -6.621 1.00 93.50 98 HIS A O 1
ATOM 805 N N . GLU A 1 99 ? -11.893 -11.901 -6.640 1.00 92.81 99 GLU A N 1
ATOM 806 C CA . GLU A 1 99 ? -12.889 -12.016 -7.702 1.00 92.81 99 GLU A CA 1
ATOM 807 C C . GLU A 1 99 ? -14.265 -11.620 -7.150 1.00 92.81 99 GLU A C 1
ATOM 809 O O . GLU A 1 99 ? -14.843 -12.314 -6.315 1.00 92.81 99 GLU A O 1
ATOM 814 N N . GLN A 1 100 ? -14.778 -10.475 -7.600 1.00 85.38 100 GLN A N 1
ATOM 815 C CA . GLN A 1 100 ? -16.093 -9.964 -7.199 1.00 85.38 100 GLN A CA 1
ATOM 816 C C . GLN A 1 100 ? -17.188 -10.409 -8.172 1.00 85.38 100 GLN A C 1
ATOM 818 O O . GLN A 1 100 ? -18.346 -10.576 -7.789 1.00 85.38 100 GLN A O 1
ATOM 823 N N . GLN A 1 101 ? -16.828 -10.590 -9.443 1.00 86.62 101 GLN A N 1
ATOM 824 C CA . GLN A 1 101 ? -17.676 -11.129 -10.508 1.00 86.62 101 GLN A CA 1
ATOM 825 C C . GLN A 1 101 ? -16.802 -11.964 -11.449 1.00 86.62 101 GLN A C 1
ATOM 827 O O . GLN A 1 101 ? -15.600 -11.714 -11.499 1.00 86.62 101 GLN A O 1
ATOM 832 N N . PRO A 1 102 ? -17.372 -12.895 -12.237 1.00 93.44 102 PRO A N 1
ATOM 833 C CA . PRO A 1 102 ? -16.599 -13.696 -13.182 1.00 93.44 102 PRO A CA 1
ATOM 834 C C . PRO A 1 102 ? -15.720 -12.831 -14.097 1.00 93.44 102 PRO A C 1
ATOM 836 O O . PRO A 1 102 ? -16.231 -12.073 -14.925 1.00 93.44 102 PRO A O 1
ATOM 839 N N . GLY A 1 103 ? -14.400 -12.938 -13.937 1.00 87.69 103 GLY A N 1
ATOM 840 C CA . GLY A 1 103 ? -13.419 -12.158 -14.701 1.00 87.69 103 GLY A CA 1
ATOM 841 C C . GLY A 1 103 ? -13.230 -10.699 -14.258 1.00 87.69 103 GLY A C 1
ATOM 842 O O . GLY A 1 103 ? -12.564 -9.940 -14.962 1.00 87.69 103 GLY A O 1
ATOM 843 N N . ILE A 1 104 ? -13.791 -10.297 -13.114 1.00 87.62 104 ILE A N 1
ATOM 844 C CA . ILE A 1 104 ? -13.578 -8.988 -12.486 1.00 87.62 104 ILE A CA 1
ATOM 845 C C . ILE A 1 104 ? -12.956 -9.205 -11.108 1.00 87.62 104 ILE A C 1
ATOM 847 O O . ILE A 1 104 ? -13.644 -9.521 -10.134 1.00 87.62 104 ILE A O 1
ATOM 851 N N . THR A 1 105 ? -11.649 -8.983 -11.035 1.00 91.50 105 THR A N 1
ATOM 852 C CA . THR A 1 105 ? -10.898 -8.930 -9.781 1.00 91.50 105 THR A CA 1
ATOM 853 C C . THR A 1 105 ? -10.760 -7.478 -9.353 1.00 91.50 105 THR A C 1
ATOM 855 O O . THR A 1 105 ? -10.339 -6.648 -10.160 1.00 91.50 105 THR A O 1
ATOM 858 N N . LYS A 1 106 ? -11.126 -7.174 -8.107 1.00 93.50 106 LYS A N 1
ATOM 859 C CA . LYS A 1 106 ? -11.007 -5.829 -7.544 1.00 93.50 106 LYS A CA 1
ATOM 860 C C . LYS A 1 106 ? -10.719 -5.888 -6.048 1.00 93.50 106 LYS A C 1
ATOM 862 O O . LYS A 1 106 ? -11.238 -6.768 -5.361 1.00 93.50 106 LYS A O 1
ATOM 867 N N . GLY A 1 107 ? -9.898 -4.964 -5.570 1.00 95.25 107 GLY A N 1
ATOM 868 C CA . GLY A 1 107 ? -9.619 -4.745 -4.154 1.00 95.25 107 GLY A CA 1
ATOM 869 C C . GLY A 1 107 ? -10.103 -3.387 -3.647 1.00 95.25 107 GLY A C 1
ATOM 870 O O . GLY A 1 107 ? -10.843 -2.659 -4.320 1.00 95.25 107 GLY A O 1
ATOM 871 N N . ASP A 1 108 ? -9.646 -3.031 -2.455 1.00 96.44 108 ASP A N 1
ATOM 872 C CA . ASP A 1 108 ? -9.854 -1.712 -1.873 1.00 96.44 108 ASP A CA 1
ATOM 873 C C . ASP A 1 108 ? -8.868 -0.721 -2.490 1.00 96.44 108 ASP A C 1
ATOM 875 O O . ASP A 1 108 ? -7.656 -0.868 -2.349 1.00 96.44 108 ASP A O 1
ATOM 879 N N . LEU A 1 109 ? -9.374 0.304 -3.181 1.00 97.75 109 LEU A N 1
ATOM 880 C CA . LEU A 1 109 ? -8.537 1.363 -3.745 1.00 97.75 109 LEU A CA 1
ATOM 881 C C . LEU A 1 109 ? -7.972 2.229 -2.613 1.00 97.75 109 LEU A C 1
ATOM 883 O O . LEU A 1 109 ? -8.695 3.039 -2.029 1.00 97.75 109 LEU A O 1
ATOM 887 N N . ILE A 1 110 ? -6.676 2.094 -2.336 1.00 97.94 110 ILE A N 1
ATOM 888 C CA . ILE A 1 110 ? -6.027 2.789 -1.216 1.00 97.94 110 ILE A CA 1
ATOM 889 C C . ILE A 1 110 ? -5.304 4.071 -1.626 1.00 97.94 110 ILE A C 1
ATOM 891 O O . ILE A 1 110 ? -5.096 4.957 -0.794 1.00 97.94 110 ILE A O 1
ATOM 895 N N . ALA A 1 111 ? -4.900 4.173 -2.893 1.00 98.00 111 ALA A N 1
ATOM 896 C CA . ALA A 1 111 ? -4.192 5.324 -3.432 1.00 98.00 111 ALA A CA 1
ATOM 897 C C . ALA A 1 111 ? -4.287 5.360 -4.961 1.00 98.00 111 ALA A C 1
ATOM 899 O O . ALA A 1 111 ? -4.337 4.323 -5.619 1.00 98.00 111 ALA A O 1
ATOM 900 N N . ALA A 1 112 ? -4.261 6.567 -5.519 1.00 98.12 112 ALA A N 1
ATOM 901 C CA . ALA A 1 112 ? -4.124 6.808 -6.949 1.00 98.12 112 ALA A CA 1
ATOM 902 C C . ALA A 1 112 ? -3.398 8.137 -7.184 1.00 98.12 112 ALA A C 1
ATOM 904 O O . ALA A 1 112 ? -3.411 9.025 -6.323 1.00 98.12 112 ALA A O 1
ATOM 905 N N . GLY A 1 113 ? -2.780 8.297 -8.350 1.00 97.75 113 GLY A N 1
ATOM 906 C CA . GLY A 1 113 ? -2.067 9.520 -8.696 1.00 97.75 113 GLY A CA 1
ATOM 907 C C . GLY A 1 113 ? -1.460 9.483 -10.089 1.00 97.75 113 GLY A C 1
ATOM 908 O O . GLY A 1 113 ? -1.870 8.700 -10.937 1.00 97.75 113 GLY A O 1
ATOM 909 N N . THR A 1 114 ? -0.470 10.347 -10.317 1.00 97.25 114 THR A N 1
ATOM 910 C CA . THR A 1 114 ? 0.262 10.405 -11.590 1.00 97.25 114 THR A CA 1
ATOM 911 C C . THR A 1 114 ? 1.723 10.025 -11.401 1.00 97.25 114 THR A C 1
ATOM 913 O O . THR A 1 114 ? 2.271 10.165 -10.302 1.00 97.25 114 THR A O 1
ATOM 916 N N . ILE A 1 115 ? 2.384 9.609 -12.479 1.00 95.44 115 ILE A N 1
ATOM 917 C CA . ILE A 1 115 ? 3.812 9.248 -12.488 1.00 95.44 115 ILE A CA 1
ATOM 918 C C . ILE A 1 115 ? 4.761 10.407 -12.129 1.00 95.44 115 ILE A C 1
ATOM 920 O O . ILE A 1 115 ? 5.949 10.196 -11.909 1.00 95.44 115 ILE A O 1
ATOM 924 N N . ASN A 1 116 ? 4.247 11.639 -12.054 1.00 96.62 116 ASN A N 1
ATOM 925 C CA . ASN A 1 116 ? 5.019 12.827 -11.682 1.00 96.62 116 ASN A CA 1
ATOM 926 C C . ASN A 1 116 ? 5.155 13.007 -10.159 1.00 96.62 116 ASN A C 1
ATOM 928 O O . ASN A 1 116 ? 5.741 13.992 -9.705 1.00 96.62 116 ASN A O 1
ATOM 932 N N . VAL A 1 117 ? 4.583 12.102 -9.356 1.00 96.38 117 VAL A N 1
ATOM 933 C CA . VAL A 1 117 ? 4.671 12.171 -7.895 1.00 96.38 117 VAL A CA 1
ATOM 934 C C . VAL A 1 117 ? 6.115 11.933 -7.419 1.00 96.38 117 VAL A C 1
ATOM 936 O O . VAL A 1 117 ? 6.806 11.054 -7.945 1.00 96.38 117 VAL A O 1
ATOM 939 N N . PRO A 1 118 ? 6.607 12.684 -6.414 1.00 95.25 118 PRO A N 1
ATOM 940 C CA . PRO A 1 118 ? 7.912 12.417 -5.824 1.00 95.25 118 PRO A CA 1
ATOM 941 C C . PRO A 1 118 ? 8.036 10.970 -5.350 1.00 95.25 118 PRO A C 1
ATOM 943 O O . PRO A 1 118 ? 7.132 10.429 -4.718 1.00 95.25 118 PRO A O 1
ATOM 946 N N . GLY A 1 119 ? 9.180 10.357 -5.643 1.00 92.06 119 GLY A N 1
ATOM 947 C CA . GLY A 1 119 ? 9.459 8.977 -5.261 1.00 92.06 119 GLY A CA 1
ATOM 948 C C . GLY A 1 119 ? 8.895 7.922 -6.209 1.00 92.06 119 GLY A C 1
ATOM 949 O O . GLY A 1 119 ? 9.253 6.771 -6.016 1.00 92.06 119 GLY A O 1
ATOM 950 N N . TYR A 1 120 ? 8.110 8.281 -7.240 1.00 94.06 120 TYR A N 1
ATOM 951 C CA . TYR A 1 120 ? 7.587 7.312 -8.217 1.00 94.06 120 TYR A CA 1
ATOM 952 C C . TYR A 1 120 ? 8.699 6.440 -8.822 1.00 94.06 120 TYR A C 1
ATOM 954 O O . TYR A 1 120 ? 8.539 5.227 -8.942 1.00 94.06 120 TYR A O 1
ATOM 962 N N . GLY A 1 121 ? 9.847 7.050 -9.136 1.00 92.50 121 GLY A N 1
ATOM 963 C CA . GLY A 1 121 ? 11.038 6.350 -9.614 1.00 92.50 121 GLY A CA 1
ATOM 964 C C . GLY A 1 121 ? 11.006 6.003 -11.099 1.00 92.50 121 GLY A C 1
ATOM 965 O O . GLY A 1 121 ? 9.985 6.159 -11.776 1.00 92.50 121 GLY A O 1
ATOM 966 N N . GLN A 1 122 ? 12.148 5.557 -11.613 1.00 91.50 122 GLN A N 1
ATOM 967 C CA . GLN A 1 122 ? 12.325 5.086 -12.991 1.00 91.50 122 GLN A CA 1
ATOM 968 C C . GLN A 1 122 ? 12.851 3.646 -13.055 1.00 91.50 122 GLN A C 1
ATOM 970 O O . GLN A 1 122 ? 12.723 3.014 -14.099 1.00 91.50 122 GLN A O 1
ATOM 975 N N . SER A 1 123 ? 13.417 3.116 -11.963 1.00 94.94 123 SER A N 1
ATOM 976 C CA . SER A 1 123 ? 13.833 1.711 -11.889 1.00 94.94 123 SER A CA 1
ATOM 977 C C . SER A 1 123 ? 12.780 0.820 -11.211 1.00 94.94 123 SER A C 1
ATOM 979 O O . SER A 1 123 ? 11.999 1.313 -10.389 1.00 94.94 123 SER A O 1
ATOM 981 N N . PRO A 1 124 ? 12.788 -0.504 -11.470 1.00 96.50 124 PRO A N 1
ATOM 982 C CA . PRO A 1 124 ? 11.936 -1.456 -10.758 1.00 96.50 124 PRO A CA 1
ATOM 983 C C . PRO A 1 124 ? 12.090 -1.376 -9.233 1.00 96.50 124 PRO A C 1
ATOM 985 O O . PRO A 1 124 ? 11.095 -1.365 -8.512 1.00 96.50 124 PRO A O 1
ATOM 988 N N . ARG A 1 125 ? 13.321 -1.227 -8.719 1.00 97.38 125 ARG A N 1
ATOM 989 C CA . ARG A 1 125 ? 13.563 -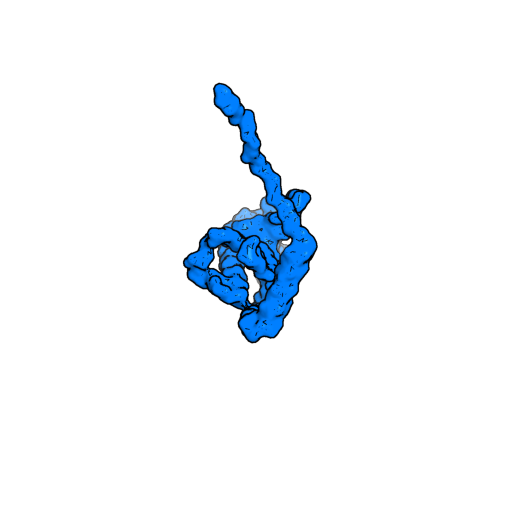1.044 -7.277 1.00 97.38 125 ARG A CA 1
ATOM 990 C C . ARG A 1 125 ? 12.858 0.198 -6.735 1.00 97.38 125 ARG A C 1
ATOM 992 O O . ARG A 1 125 ? 12.223 0.138 -5.684 1.00 97.38 125 ARG A O 1
ATOM 999 N N . GLU A 1 126 ? 12.985 1.333 -7.417 1.00 97.56 126 GLU A N 1
ATOM 1000 C CA . GLU A 1 126 ? 12.349 2.576 -6.973 1.00 97.56 126 GLU A CA 1
ATOM 1001 C C . GLU A 1 126 ? 10.823 2.470 -7.022 1.00 97.56 126 GLU A C 1
ATOM 1003 O O . GLU A 1 126 ? 10.159 2.895 -6.076 1.00 97.56 126 GLU A O 1
ATOM 1008 N N . ARG A 1 127 ? 10.275 1.827 -8.061 1.00 97.12 127 ARG A N 1
ATOM 1009 C CA . ARG A 1 127 ? 8.839 1.549 -8.167 1.00 97.12 127 ARG A CA 1
ATOM 1010 C C . ARG A 1 127 ? 8.349 0.670 -7.017 1.00 97.12 127 ARG A C 1
ATOM 1012 O O . ARG A 1 127 ? 7.359 1.004 -6.371 1.00 97.12 127 ARG A O 1
ATOM 1019 N N . ALA A 1 128 ? 9.058 -0.413 -6.710 1.00 97.94 128 ALA A N 1
ATOM 1020 C CA . ALA A 1 128 ? 8.714 -1.286 -5.592 1.00 97.94 128 ALA A CA 1
ATOM 1021 C C . ALA A 1 128 ? 8.759 -0.530 -4.254 1.00 97.94 128 ALA A C 1
ATOM 1023 O O . ALA A 1 128 ? 7.829 -0.625 -3.452 1.00 97.94 128 ALA A O 1
ATOM 1024 N N . ALA A 1 129 ? 9.795 0.285 -4.033 1.00 98.31 129 ALA A N 1
ATOM 1025 C CA . ALA A 1 129 ? 9.911 1.116 -2.839 1.00 98.31 129 ALA A CA 1
ATOM 1026 C C . ALA A 1 129 ? 8.758 2.125 -2.719 1.00 98.31 129 ALA A C 1
ATOM 1028 O O . ALA A 1 129 ? 8.218 2.309 -1.624 1.00 98.31 129 ALA A O 1
ATOM 1029 N N . PHE A 1 130 ? 8.349 2.741 -3.830 1.00 98.50 130 PHE A N 1
ATOM 1030 C CA . PHE A 1 130 ? 7.196 3.636 -3.895 1.00 98.50 130 PHE A CA 1
ATOM 1031 C C . PHE A 1 130 ? 5.891 2.932 -3.502 1.00 98.50 130 PHE A C 1
ATOM 1033 O O . PHE A 1 130 ? 5.171 3.414 -2.619 1.00 98.50 130 PHE A O 1
ATOM 1040 N N . ILE A 1 131 ? 5.613 1.772 -4.105 1.00 98.44 131 ILE A N 1
ATOM 1041 C CA . ILE A 1 131 ? 4.404 0.979 -3.845 1.00 98.44 131 ILE A CA 1
ATOM 1042 C C . ILE A 1 131 ? 4.358 0.548 -2.374 1.00 98.44 131 ILE A C 1
ATOM 1044 O O . ILE A 1 131 ? 3.395 0.847 -1.666 1.00 98.44 131 ILE A O 1
ATOM 1048 N N . VAL A 1 132 ? 5.432 -0.075 -1.880 1.00 98.62 132 VAL A N 1
ATOM 1049 C CA . VAL A 1 132 ? 5.526 -0.565 -0.495 1.00 98.62 132 VAL A CA 1
ATOM 1050 C C . VAL A 1 132 ? 5.378 0.572 0.513 1.00 98.62 132 VAL A C 1
ATOM 1052 O O . VAL A 1 132 ? 4.678 0.427 1.514 1.00 98.62 132 VAL A O 1
ATOM 1055 N N . THR A 1 133 ? 6.009 1.721 0.259 1.00 98.56 133 THR A N 1
ATOM 1056 C CA . THR A 1 133 ? 5.899 2.890 1.143 1.00 98.56 133 THR A CA 1
ATOM 1057 C C . THR A 1 133 ? 4.468 3.415 1.187 1.00 98.56 133 THR A C 1
ATOM 1059 O O . THR A 1 133 ? 3.953 3.702 2.268 1.00 98.56 133 THR A O 1
ATOM 1062 N N . THR A 1 134 ? 3.809 3.502 0.031 1.00 98.56 134 THR A N 1
ATOM 1063 C CA . THR A 1 134 ? 2.412 3.941 -0.067 1.00 98.56 134 THR A CA 1
ATOM 1064 C C . THR A 1 134 ? 1.486 3.019 0.725 1.00 98.56 134 THR A C 1
ATOM 1066 O O . THR A 1 134 ? 0.719 3.503 1.559 1.00 98.56 134 THR A O 1
ATOM 1069 N N . ILE A 1 135 ? 1.624 1.700 0.551 1.00 98.56 135 ILE A N 1
ATOM 1070 C CA . ILE A 1 135 ? 0.833 0.697 1.280 1.00 98.56 135 ILE A CA 1
ATOM 1071 C C . ILE A 1 135 ? 1.075 0.799 2.788 1.00 98.56 135 ILE A C 1
ATOM 1073 O O . ILE A 1 135 ? 0.130 0.932 3.561 1.00 98.56 135 ILE A O 1
ATOM 1077 N N . ARG A 1 136 ? 2.337 0.812 3.232 1.00 98.38 136 ARG A N 1
ATOM 1078 C CA . ARG A 1 136 ? 2.668 0.898 4.664 1.00 98.38 136 ARG A CA 1
ATOM 1079 C C . ARG A 1 136 ? 2.124 2.160 5.317 1.00 98.38 136 ARG A C 1
ATOM 1081 O O . ARG A 1 136 ? 1.658 2.109 6.454 1.00 98.38 136 ARG A O 1
ATOM 1088 N N . ASN A 1 137 ? 2.181 3.291 4.621 1.00 97.94 137 ASN A N 1
ATOM 1089 C CA . ASN A 1 137 ? 1.611 4.534 5.125 1.00 97.94 137 ASN A CA 1
ATOM 1090 C C . ASN A 1 137 ? 0.089 4.429 5.247 1.00 97.94 137 ASN A C 1
ATOM 1092 O O . ASN A 1 137 ? -0.450 4.792 6.291 1.00 97.94 137 ASN A O 1
ATOM 1096 N N . HIS A 1 138 ? -0.588 3.873 4.239 1.00 97.06 138 HIS A N 1
ATOM 1097 C CA . HIS A 1 138 ? -2.024 3.616 4.307 1.00 97.06 138 HIS A CA 1
ATOM 1098 C C . HIS A 1 138 ? -2.388 2.734 5.513 1.00 97.06 138 HIS A C 1
ATOM 1100 O O . HIS A 1 138 ? -3.196 3.149 6.340 1.00 97.06 138 HIS A O 1
ATOM 1106 N N . LEU A 1 139 ? -1.731 1.581 5.683 1.00 96.50 139 LEU A N 1
ATOM 1107 C CA . LEU A 1 139 ? -1.998 0.652 6.790 1.00 96.50 139 LEU A CA 1
ATOM 1108 C C . LEU A 1 139 ? -1.759 1.290 8.169 1.00 96.50 139 LEU A C 1
ATOM 1110 O O . LEU A 1 139 ? -2.525 1.071 9.107 1.00 96.50 139 LEU A O 1
ATOM 1114 N N . ARG A 1 140 ? -0.721 2.127 8.305 1.00 95.75 140 ARG A N 1
ATOM 1115 C CA . ARG A 1 140 ? -0.458 2.889 9.540 1.00 95.75 140 ARG A CA 1
ATOM 1116 C C . ARG A 1 140 ? -1.561 3.900 9.837 1.00 95.75 140 ARG A C 1
ATOM 1118 O O . ARG A 1 140 ? -1.953 4.047 10.995 1.00 95.75 140 ARG A O 1
ATOM 1125 N N . HIS A 1 141 ? -2.047 4.604 8.818 1.00 93.06 141 HIS A N 1
ATOM 1126 C CA . HIS A 1 141 ? -3.130 5.570 8.976 1.00 93.06 141 HIS A CA 1
ATOM 1127 C C . HIS A 1 141 ? -4.462 4.890 9.288 1.00 93.06 141 HIS A C 1
ATOM 1129 O O . HIS A 1 141 ? -5.160 5.362 10.180 1.00 93.06 141 HIS A O 1
ATOM 1135 N N . ALA A 1 142 ? -4.770 3.771 8.629 1.00 89.44 142 ALA A N 1
ATOM 1136 C CA . ALA A 1 142 ? -5.954 2.967 8.911 1.00 89.44 142 ALA A CA 1
ATOM 1137 C C . ALA A 1 142 ? -5.958 2.488 10.369 1.00 89.44 142 ALA A C 1
ATOM 1139 O O . ALA A 1 142 ? -6.894 2.789 11.102 1.00 89.44 142 ALA A O 1
ATOM 1140 N N . ARG A 1 143 ? -4.855 1.888 10.841 1.00 87.38 143 ARG A N 1
ATOM 1141 C CA . ARG A 1 143 ? -4.718 1.463 12.244 1.00 87.38 143 ARG A CA 1
ATOM 1142 C C . ARG A 1 143 ? -4.858 2.622 13.227 1.00 87.38 143 ARG A C 1
ATOM 1144 O O . ARG A 1 143 ? -5.540 2.498 14.230 1.00 87.38 143 ARG A O 1
ATOM 1151 N N . THR A 1 144 ? -4.247 3.768 12.926 1.00 87.00 144 THR A N 1
ATOM 1152 C CA . THR A 1 144 ? -4.361 4.960 13.784 1.00 87.00 144 THR A CA 1
ATOM 1153 C C . THR A 1 144 ? -5.800 5.472 13.845 1.00 87.00 144 THR A C 1
ATOM 1155 O O . THR A 1 144 ? -6.255 5.904 14.900 1.00 87.00 144 THR A O 1
ATOM 1158 N N . ALA A 1 145 ? -6.518 5.450 12.721 1.00 80.56 145 ALA A N 1
ATOM 1159 C CA . ALA A 1 145 ? -7.918 5.848 12.665 1.00 80.56 145 ALA A CA 1
ATOM 1160 C C . ALA A 1 145 ? -8.812 4.863 13.431 1.00 80.56 145 ALA A C 1
ATOM 1162 O O . ALA A 1 145 ? -9.688 5.306 14.167 1.00 80.56 145 ALA A O 1
ATOM 1163 N N . GLU A 1 146 ? -8.560 3.557 13.313 1.00 78.75 146 GLU A N 1
ATOM 1164 C CA . GLU A 1 146 ? -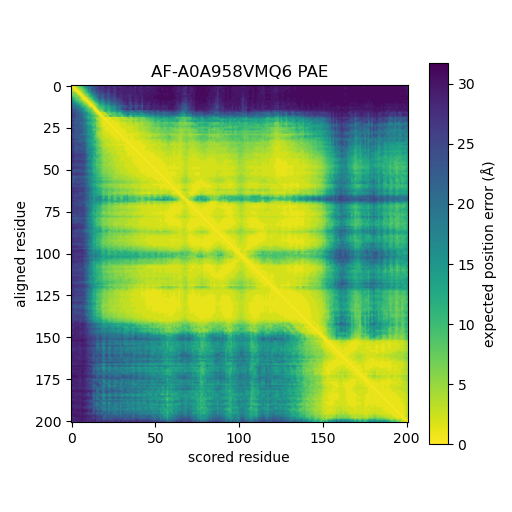9.229 2.520 14.104 1.00 78.75 146 GLU A CA 1
ATOM 1165 C C . GLU A 1 146 ? -8.966 2.706 15.602 1.00 78.75 146 GLU A C 1
ATOM 1167 O O . GLU A 1 146 ? -9.912 2.761 16.382 1.00 78.75 146 GLU A O 1
ATOM 1172 N N . ASP A 1 147 ? -7.707 2.886 16.006 1.00 78.25 147 ASP A N 1
ATOM 1173 C CA . ASP A 1 147 ? -7.324 3.122 17.401 1.00 78.25 147 ASP A CA 1
ATOM 1174 C C . ASP A 1 147 ? -7.936 4.419 17.954 1.00 78.25 147 ASP A C 1
ATOM 1176 O O . ASP A 1 147 ? -8.359 4.460 19.105 1.00 78.25 147 ASP A O 1
ATOM 1180 N N . ALA A 1 148 ? -8.033 5.477 17.142 1.00 77.06 148 ALA A N 1
ATOM 1181 C CA . ALA A 1 148 ? -8.679 6.731 17.533 1.00 77.06 148 ALA A CA 1
ATOM 1182 C C . ALA A 1 148 ? -10.213 6.629 17.590 1.00 77.06 148 ALA A C 1
ATOM 1184 O O . ALA A 1 148 ? -10.848 7.370 18.341 1.00 77.06 148 ALA A O 1
ATOM 1185 N N . ALA A 1 149 ? -10.810 5.746 16.786 1.00 76.44 149 ALA A N 1
ATOM 1186 C CA . ALA A 1 149 ? -12.239 5.459 16.812 1.00 76.44 149 ALA A CA 1
ATOM 1187 C C . ALA A 1 149 ? -12.623 4.514 17.960 1.00 76.44 149 ALA A C 1
ATOM 1189 O O . ALA A 1 149 ? -13.796 4.477 18.342 1.00 76.44 149 ALA A O 1
ATOM 1190 N N . ARG A 1 150 ? -11.662 3.772 18.533 1.00 77.31 150 ARG A N 1
ATOM 1191 C CA . ARG A 1 150 ? -11.913 2.946 19.714 1.00 77.31 150 ARG A CA 1
ATOM 1192 C C . ARG A 1 150 ? -12.315 3.838 20.894 1.00 77.31 150 ARG A C 1
ATOM 1194 O O . ARG A 1 150 ? -11.598 4.780 21.236 1.00 77.31 150 ARG A O 1
ATOM 1201 N N . PRO A 1 151 ? -13.457 3.559 21.538 1.00 80.94 151 PRO A N 1
ATOM 1202 C CA . PRO A 1 151 ? -13.880 4.307 22.711 1.00 80.94 151 PRO A CA 1
ATOM 1203 C C . PRO A 1 151 ? -12.862 4.164 23.850 1.00 80.94 151 PRO A C 1
ATOM 1205 O O . PRO A 1 151 ? -12.456 3.062 24.216 1.00 80.94 151 PRO A O 1
ATOM 1208 N N . ASN A 1 152 ? -12.469 5.299 24.432 1.00 85.12 152 ASN A N 1
ATOM 1209 C CA . ASN A 1 152 ? -11.660 5.325 25.647 1.00 85.12 152 ASN A CA 1
ATOM 1210 C C . ASN A 1 152 ? -12.560 5.058 26.854 1.00 85.12 152 ASN A C 1
ATOM 1212 O O . ASN A 1 152 ? -13.321 5.934 27.264 1.00 85.12 152 ASN A O 1
ATOM 1216 N N . TYR A 1 153 ? -12.449 3.859 27.416 1.00 91.12 153 TYR A N 1
ATOM 1217 C CA . TYR A 1 153 ? -13.185 3.450 28.607 1.00 91.12 153 TYR A CA 1
ATOM 1218 C C . TYR A 1 153 ? -12.421 3.773 29.892 1.00 91.12 153 TYR A C 1
ATOM 1220 O O . TYR A 1 153 ? -11.191 3.674 29.948 1.00 91.12 153 TYR A O 1
ATOM 1228 N N . ALA A 1 154 ? -13.153 4.138 30.945 1.00 94.31 154 ALA A N 1
ATOM 1229 C CA . ALA A 1 154 ? -12.570 4.408 32.253 1.00 94.31 154 ALA A CA 1
ATOM 1230 C C . ALA A 1 154 ? -12.648 3.159 33.141 1.00 94.31 154 ALA A C 1
ATOM 1232 O O . ALA A 1 154 ? -13.715 2.806 33.653 1.00 94.31 154 ALA A O 1
ATOM 1233 N N . TYR A 1 155 ? -11.500 2.512 33.348 1.00 95.00 155 TYR A N 1
ATOM 1234 C CA . TYR A 1 155 ? -11.373 1.323 34.190 1.00 95.00 155 TYR A CA 1
ATOM 1235 C C . TYR A 1 155 ? -10.949 1.669 35.615 1.00 95.00 155 TYR A C 1
ATOM 1237 O O . TYR A 1 155 ? -10.173 2.599 35.845 1.00 95.00 155 TYR A O 1
ATOM 1245 N N . ARG A 1 156 ? -11.423 0.881 36.580 1.00 96.81 156 ARG A N 1
ATOM 1246 C CA . ARG A 1 156 ? -10.921 0.896 37.959 1.00 96.81 156 ARG A CA 1
ATOM 1247 C C . ARG A 1 156 ? -10.974 -0.499 38.564 1.00 96.81 156 ARG A C 1
ATOM 1249 O O . ARG A 1 156 ? -11.772 -1.326 38.130 1.00 96.81 156 ARG A O 1
ATOM 1256 N N . VAL A 1 157 ? -10.156 -0.728 39.583 1.00 97.75 157 VAL A N 1
ATOM 1257 C CA . VAL A 1 157 ? -10.168 -1.965 40.363 1.00 97.75 157 VAL A CA 1
ATOM 1258 C C . VAL A 1 157 ? -10.413 -1.633 41.826 1.00 97.75 157 VAL A C 1
ATOM 1260 O O . VAL A 1 157 ? -9.852 -0.677 42.360 1.00 97.75 157 VAL A O 1
ATOM 1263 N N . GLU A 1 158 ? -11.270 -2.416 42.471 1.00 97.69 158 GLU A N 1
ATOM 1264 C CA . GLU A 1 158 ? -11.615 -2.268 43.883 1.00 97.69 158 GLU A CA 1
ATOM 1265 C C . GLU A 1 158 ? -11.538 -3.629 44.581 1.00 97.69 158 GLU A C 1
ATOM 1267 O O . GLU A 1 158 ? -11.836 -4.658 43.987 1.00 97.69 158 GLU A O 1
ATOM 1272 N N . TRP A 1 159 ? -11.143 -3.665 45.853 1.00 97.75 159 TRP A N 1
ATOM 1273 C CA . TRP A 1 159 ? -11.193 -4.897 46.644 1.00 97.75 159 TRP A CA 1
ATOM 1274 C C . TRP A 1 159 ? -12.623 -5.161 47.134 1.00 97.75 159 TRP A C 1
ATOM 1276 O O . TRP A 1 159 ? -13.222 -4.273 47.744 1.00 97.75 159 TRP A O 1
ATOM 1286 N N . SER A 1 160 ? -13.147 -6.377 46.938 1.00 96.75 160 SER A N 1
ATOM 1287 C CA . SER A 1 160 ? -14.411 -6.835 47.529 1.00 96.75 160 SER A CA 1
ATOM 1288 C C . SER A 1 160 ? -14.139 -7.733 48.738 1.00 96.75 160 SER A C 1
ATOM 1290 O O . SER A 1 160 ? -13.754 -8.892 48.579 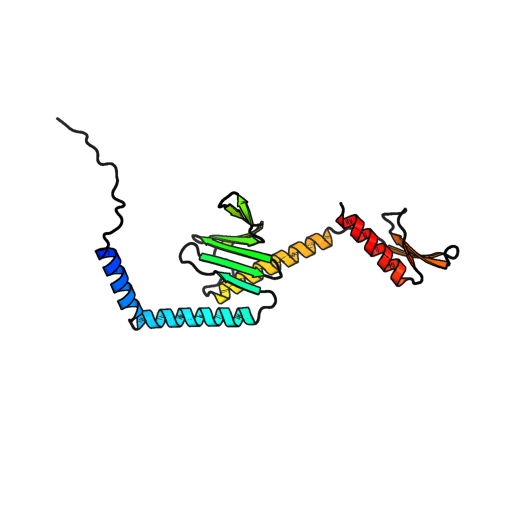1.00 96.75 160 SER A O 1
ATOM 1292 N N . PRO A 1 161 ? -14.390 -7.263 49.975 1.00 96.44 161 PRO A N 1
ATOM 1293 C CA . PRO A 1 161 ? -14.293 -8.116 51.156 1.00 96.44 161 PRO A CA 1
ATOM 1294 C C . PRO A 1 161 ? -15.315 -9.259 51.171 1.00 96.44 161 PRO A C 1
ATOM 1296 O O . PRO A 1 161 ? -15.096 -10.246 51.866 1.00 96.44 161 PRO A O 1
ATOM 1299 N N . ALA A 1 162 ? -16.441 -9.109 50.462 1.00 95.62 162 ALA A N 1
ATOM 1300 C CA . ALA A 1 162 ? -17.498 -10.118 50.411 1.00 95.62 162 ALA A CA 1
ATOM 1301 C C . ALA A 1 162 ? -17.083 -11.327 49.563 1.00 95.62 162 ALA A C 1
ATOM 1303 O O . ALA A 1 162 ? -17.369 -12.462 49.941 1.00 95.62 162 ALA A O 1
ATOM 1304 N N . ASP A 1 163 ? -16.373 -11.064 48.467 1.00 95.88 163 ASP A N 1
ATOM 1305 C CA . ASP A 1 163 ? -15.897 -12.089 47.536 1.00 95.88 163 ASP A CA 1
ATOM 1306 C C . ASP A 1 163 ? -14.449 -12.512 47.835 1.00 95.88 163 ASP A C 1
ATOM 1308 O O . ASP A 1 163 ? -13.995 -13.554 47.374 1.00 95.88 163 ASP A O 1
ATOM 1312 N N . ASN A 1 164 ? -13.737 -11.738 48.667 1.00 96.81 164 ASN A N 1
ATOM 1313 C CA . ASN A 1 164 ? -12.312 -11.901 48.957 1.00 96.81 164 ASN A CA 1
ATOM 1314 C C . ASN A 1 164 ? -11.455 -11.898 47.673 1.00 96.81 164 ASN A C 1
ATOM 1316 O O . ASN A 1 164 ? -10.484 -12.646 47.550 1.00 96.81 164 ASN A O 1
ATOM 1320 N N . GLU A 1 165 ? -11.838 -11.040 46.727 1.00 97.69 165 GLU A N 1
ATOM 1321 C CA . GLU A 1 165 ? -11.241 -10.884 45.400 1.00 97.69 165 GLU A CA 1
ATOM 1322 C C . GLU A 1 165 ? -11.233 -9.402 44.985 1.00 97.69 165 GLU A C 1
ATOM 1324 O O . GLU A 1 165 ? -11.970 -8.570 45.526 1.00 97.69 165 GLU A O 1
ATOM 1329 N N . PHE A 1 166 ? -10.394 -9.064 44.008 1.00 98.19 166 PHE A N 1
ATOM 1330 C CA . PHE A 1 166 ? -10.421 -7.773 43.328 1.00 98.19 166 PHE A CA 1
ATOM 1331 C C . PHE A 1 166 ? -11.504 -7.768 42.251 1.00 98.19 166 PHE A C 1
ATOM 1333 O O . PHE A 1 166 ? -11.650 -8.736 41.512 1.00 98.19 166 PHE A O 1
ATOM 1340 N N . VAL A 1 167 ? -12.229 -6.658 42.138 1.00 97.94 167 VAL A N 1
ATOM 1341 C CA . VAL A 1 167 ? -13.305 -6.436 41.173 1.00 97.94 167 VAL A CA 1
ATOM 1342 C C . VAL A 1 167 ? -12.859 -5.377 40.169 1.00 97.94 167 VAL A C 1
ATOM 1344 O O . VAL A 1 167 ? -12.733 -4.199 40.510 1.00 97.94 167 VAL A O 1
ATOM 1347 N N . GLY A 1 168 ? -12.623 -5.790 38.928 1.00 97.75 168 GLY A N 1
ATOM 1348 C CA . GLY A 1 168 ? -12.425 -4.898 37.792 1.00 97.75 168 GLY A CA 1
ATOM 1349 C C . GLY A 1 168 ? -13.764 -4.335 37.327 1.00 97.75 168 GLY A C 1
ATOM 1350 O O . GLY A 1 168 ? -14.738 -5.077 37.200 1.00 97.75 168 GLY A O 1
ATOM 1351 N N . LEU A 1 169 ? -13.818 -3.025 37.094 1.00 96.94 169 LEU A N 1
ATOM 1352 C CA . LEU A 1 169 ? -15.019 -2.275 36.728 1.00 96.94 169 LEU A CA 1
ATOM 1353 C C . LEU A 1 169 ? -14.724 -1.326 35.563 1.00 96.94 169 LEU A C 1
ATOM 1355 O O . LEU A 1 169 ? -13.609 -0.818 35.430 1.00 96.94 169 LEU A O 1
ATOM 1359 N N . VAL A 1 170 ? -15.753 -1.031 34.772 1.00 96.62 170 VAL A N 1
ATOM 1360 C CA . VAL A 1 170 ? -15.718 -0.055 33.676 1.00 96.62 170 VAL A CA 1
ATOM 1361 C C . VAL A 1 170 ? -16.884 0.926 33.823 1.00 96.62 170 VAL A C 1
ATOM 1363 O O . VAL A 1 170 ? -18.017 0.522 34.086 1.00 96.62 170 VAL A O 1
ATOM 1366 N N . ALA A 1 171 ? -16.618 2.230 33.718 1.00 93.38 171 ALA A N 1
ATOM 1367 C CA . ALA A 1 171 ? -17.623 3.261 33.991 1.00 93.38 171 ALA A CA 1
ATOM 1368 C C . ALA A 1 171 ? -18.803 3.225 33.003 1.00 93.38 171 ALA A C 1
ATOM 1370 O O . ALA A 1 171 ? -19.943 3.489 33.385 1.00 93.38 171 ALA A O 1
ATOM 1371 N N . GLU A 1 172 ? -18.529 2.867 31.752 1.00 93.88 172 GLU A N 1
ATOM 1372 C CA . GLU A 1 172 ? -19.491 2.855 30.653 1.00 93.88 172 GLU A CA 1
ATOM 1373 C C . GLU A 1 172 ? -20.400 1.613 30.657 1.00 93.88 172 GLU A C 1
ATOM 1375 O O . GLU A 1 172 ? -21.478 1.650 30.065 1.00 93.88 172 GLU A O 1
ATOM 1380 N N . PHE A 1 173 ? -20.029 0.550 31.387 1.00 92.94 173 PHE A N 1
ATOM 1381 C CA . PHE A 1 173 ? -20.847 -0.658 31.558 1.00 92.94 173 PHE A CA 1
ATOM 1382 C C . PHE A 1 173 ? -21.031 -0.993 33.047 1.00 92.94 173 PHE A C 1
ATOM 1384 O O . PHE A 1 173 ? -20.413 -1.927 33.556 1.00 92.94 173 PHE A O 1
ATOM 1391 N N . PRO A 1 174 ? -21.915 -0.278 33.772 1.00 91.25 174 PRO A N 1
ATOM 1392 C CA . PRO A 1 174 ? -22.056 -0.429 35.225 1.00 91.25 174 PRO A CA 1
ATOM 1393 C C . PRO A 1 174 ? -22.493 -1.821 35.702 1.00 91.25 174 PRO A C 1
ATOM 1395 O O . PRO A 1 174 ? -22.336 -2.142 36.876 1.00 91.25 174 PRO A O 1
ATOM 1398 N N . SER A 1 175 ? -23.081 -2.636 34.821 1.00 93.50 175 SER A N 1
ATOM 1399 C CA . SER A 1 175 ? -23.480 -4.018 35.116 1.00 93.50 175 SER A CA 1
ATOM 1400 C C . SER A 1 175 ? -22.354 -5.032 34.927 1.00 93.50 175 SER A C 1
ATOM 1402 O O . SER A 1 175 ? -22.561 -6.215 35.185 1.00 93.50 175 SER A O 1
ATOM 1404 N N . LEU A 1 176 ? -21.207 -4.599 34.406 1.00 95.62 176 LEU A N 1
ATOM 1405 C CA . LEU A 1 176 ? -20.123 -5.467 33.993 1.00 95.62 176 LEU A CA 1
ATOM 1406 C C . LEU A 1 176 ? -18.980 -5.370 35.004 1.00 95.62 176 LEU A C 1
ATOM 1408 O O . LEU A 1 176 ? -18.478 -4.287 35.307 1.00 95.62 176 LEU A O 1
ATOM 1412 N N . SER A 1 177 ? -18.589 -6.522 35.536 1.00 95.94 177 SER A N 1
ATOM 1413 C CA . SER A 1 177 ? -17.488 -6.652 36.480 1.00 95.94 177 SER A CA 1
ATOM 1414 C C . SER A 1 177 ? -16.709 -7.940 36.237 1.00 95.94 177 SER A C 1
ATOM 1416 O O . SER A 1 177 ? -17.233 -8.901 35.669 1.00 95.94 177 SER A O 1
ATOM 1418 N N . TRP A 1 178 ? -15.450 -7.959 36.669 1.00 97.81 178 TRP A N 1
ATOM 1419 C CA . TRP A 1 178 ? -14.605 -9.149 36.626 1.00 97.81 178 TRP A CA 1
ATOM 1420 C C . TRP A 1 178 ? -13.933 -9.364 37.976 1.00 97.81 178 TRP A C 1
ATOM 1422 O O . TRP A 1 178 ? -13.244 -8.466 38.456 1.00 97.81 178 TRP A O 1
ATOM 1432 N N . LEU A 1 179 ? -14.127 -10.533 38.587 1.00 97.88 179 LE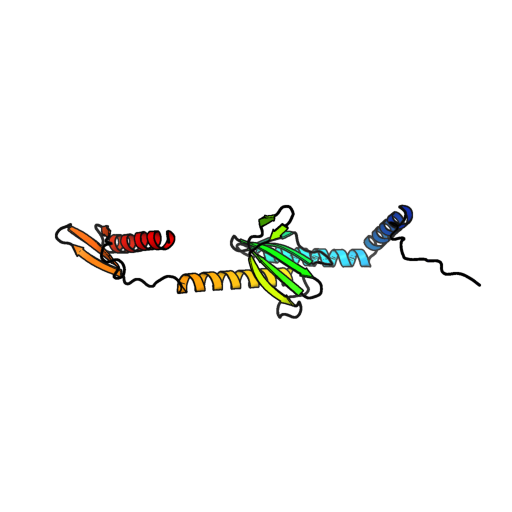U A N 1
ATOM 1433 C CA . LEU A 1 179 ? -13.495 -10.876 39.858 1.00 97.88 179 LEU A CA 1
ATOM 1434 C C . LEU A 1 179 ? -12.231 -11.703 39.623 1.00 97.88 179 LEU A C 1
ATOM 1436 O O . LEU A 1 179 ? -12.235 -12.625 38.805 1.00 97.88 179 LEU A O 1
ATOM 1440 N N . ALA A 1 180 ? -11.153 -11.361 40.325 1.00 97.88 180 ALA A N 1
ATOM 1441 C CA . ALA A 1 180 ? -9.926 -12.143 40.311 1.00 97.88 180 ALA A CA 1
ATOM 1442 C C . ALA A 1 180 ? -9.127 -12.018 41.624 1.00 97.88 180 ALA A C 1
ATOM 1444 O O . ALA A 1 180 ? -9.243 -11.014 42.332 1.00 97.88 180 ALA A O 1
ATOM 1445 N N . PRO A 1 181 ? -8.249 -12.988 41.938 1.00 97.56 181 PRO A N 1
ATOM 1446 C CA . PRO A 1 181 ? -7.416 -12.949 43.141 1.00 97.56 181 PRO A CA 1
ATOM 1447 C C . PRO A 1 181 ? -6.421 -11.783 43.198 1.00 97.56 181 PRO A C 1
ATOM 1449 O O . PRO A 1 181 ? -5.956 -11.431 44.284 1.00 97.56 181 PRO A O 1
ATOM 1452 N N . THR A 1 182 ? -6.073 -11.190 42.052 1.00 97.81 182 THR A N 1
ATOM 1453 C CA . THR A 1 182 ? -5.114 -10.082 41.962 1.00 97.81 182 THR A CA 1
ATOM 1454 C C . THR A 1 182 ? -5.686 -8.879 41.215 1.00 97.81 182 THR A C 1
ATOM 1456 O O . THR A 1 182 ? -6.552 -9.011 40.352 1.00 97.81 182 THR A O 1
ATOM 1459 N N . GLU A 1 183 ? -5.178 -7.689 41.543 1.00 97.56 183 GLU A N 1
ATOM 1460 C CA . GLU A 1 183 ? -5.586 -6.430 40.910 1.00 97.56 183 GLU A CA 1
ATOM 1461 C C . GLU A 1 183 ? -5.338 -6.436 39.391 1.00 97.56 183 GLU A C 1
ATOM 1463 O O . GLU A 1 183 ? -6.203 -6.016 38.625 1.00 97.56 183 GLU A O 1
ATOM 1468 N N . ASP A 1 184 ? -4.189 -6.966 38.953 1.00 97.56 184 ASP A N 1
ATOM 1469 C CA . ASP A 1 184 ? -3.834 -7.074 37.533 1.00 97.56 184 ASP A CA 1
ATOM 1470 C C . ASP A 1 184 ? -4.770 -8.031 36.786 1.00 97.56 184 ASP A C 1
ATOM 1472 O O . ASP A 1 184 ? -5.317 -7.664 35.750 1.00 97.56 184 ASP A O 1
ATOM 1476 N N . GLU A 1 185 ? -5.050 -9.216 37.338 1.00 97.75 185 GLU A N 1
ATOM 1477 C CA . GLU A 1 185 ? -5.981 -10.163 36.712 1.00 97.75 185 GLU A CA 1
ATOM 1478 C C . GLU A 1 185 ? -7.405 -9.599 36.637 1.00 97.75 185 GLU A C 1
ATOM 1480 O O . GLU A 1 185 ? -8.107 -9.835 35.652 1.00 97.75 185 GLU A O 1
ATOM 1485 N N . ALA A 1 186 ? -7.828 -8.824 37.640 1.00 97.94 186 ALA A N 1
ATOM 1486 C CA . ALA A 1 186 ? -9.124 -8.159 37.636 1.00 97.94 186 ALA A CA 1
ATOM 1487 C C . ALA A 1 186 ? -9.193 -7.072 36.551 1.00 97.94 186 ALA A C 1
ATOM 1489 O O . ALA A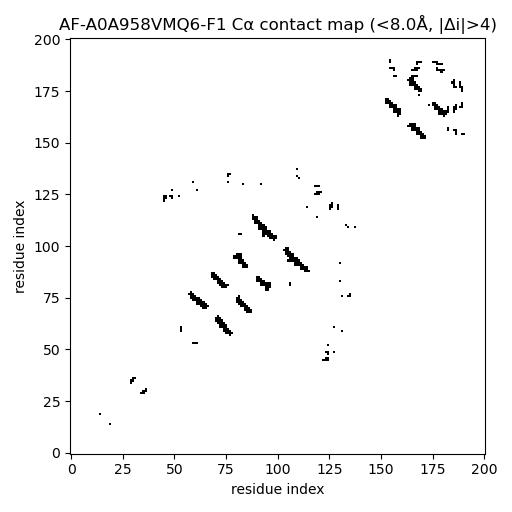 1 186 ? -10.180 -7.001 35.814 1.00 97.94 186 ALA A O 1
ATOM 1490 N N . LEU A 1 187 ? -8.130 -6.268 36.405 1.00 97.50 187 LEU A N 1
ATOM 1491 C CA . LEU A 1 187 ? -8.021 -5.238 35.369 1.00 97.50 187 LEU A CA 1
ATOM 1492 C C . LEU A 1 187 ? -7.955 -5.839 33.955 1.00 97.50 187 LEU A C 1
ATOM 1494 O O . LEU A 1 187 ? -8.689 -5.421 33.062 1.00 97.50 187 LEU A O 1
ATOM 1498 N N . GLN A 1 188 ? -7.097 -6.833 33.738 1.00 96.88 188 GLN A N 1
ATOM 1499 C CA . GLN A 1 188 ? -6.968 -7.496 32.439 1.00 96.88 188 GLN A CA 1
ATOM 1500 C C . GLN A 1 188 ? -8.254 -8.239 32.068 1.00 96.88 188 GLN A C 1
ATOM 1502 O O . GLN A 1 188 ? -8.679 -8.211 30.912 1.00 96.88 188 GLN A O 1
ATOM 1507 N N . GLY A 1 189 ? -8.909 -8.861 33.051 1.00 96.81 189 GLY A N 1
ATOM 1508 C CA . GLY A 1 189 ? -10.194 -9.522 32.868 1.00 96.81 189 GLY A CA 1
ATOM 1509 C C . GLY A 1 189 ? -11.283 -8.562 32.394 1.00 96.81 189 GLY A C 1
ATOM 1510 O O . GLY A 1 189 ? -11.936 -8.850 31.389 1.00 96.81 189 GLY A O 1
ATOM 1511 N N . ILE A 1 190 ? -11.434 -7.403 33.057 1.00 96.88 190 ILE A N 1
ATOM 1512 C CA . ILE A 1 190 ? -12.444 -6.401 32.681 1.00 96.88 190 ILE A CA 1
ATOM 1513 C C . ILE A 1 190 ? -12.158 -5.759 31.315 1.00 96.88 190 ILE A C 1
ATOM 1515 O O . ILE A 1 190 ? -13.087 -5.563 30.535 1.00 96.88 190 ILE A O 1
ATOM 1519 N N . ILE A 1 191 ? -10.890 -5.489 30.982 1.00 94.50 191 ILE A N 1
ATOM 1520 C CA . ILE A 1 191 ? -10.504 -4.963 29.661 1.00 94.50 191 ILE A CA 1
ATOM 1521 C C . ILE A 1 191 ? -10.875 -5.969 28.570 1.00 94.50 191 ILE A C 1
ATOM 1523 O O . ILE A 1 191 ? -11.559 -5.623 27.610 1.00 94.50 191 ILE A O 1
ATOM 1527 N N . LYS A 1 192 ? -10.496 -7.237 28.748 1.00 94.00 192 LYS A N 1
ATOM 1528 C CA . LYS A 1 192 ? -10.698 -8.282 27.742 1.00 94.00 192 LYS A CA 1
ATOM 1529 C C . LYS A 1 192 ? -12.170 -8.502 27.394 1.00 94.00 192 LYS A C 1
ATOM 1531 O O . LYS A 1 192 ? -12.507 -8.662 26.225 1.00 94.00 192 LYS A O 1
ATOM 1536 N N . ILE A 1 193 ? -13.054 -8.545 28.389 1.00 94.50 193 ILE A N 1
ATOM 1537 C CA . ILE A 1 193 ? -14.488 -8.751 28.140 1.00 94.50 193 ILE A CA 1
ATOM 1538 C C . ILE A 1 193 ? -15.131 -7.5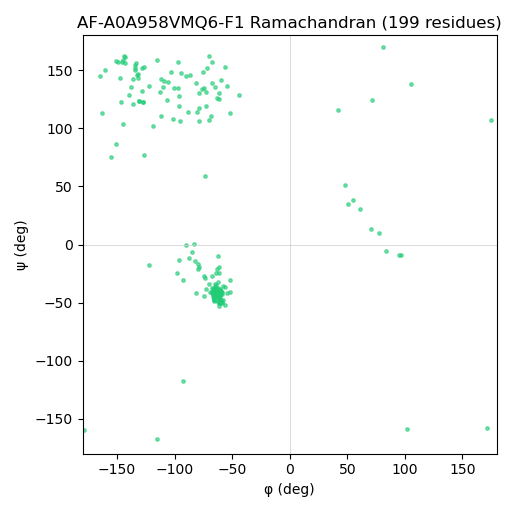24 27.472 1.00 94.50 193 ILE A C 1
ATOM 1540 O O . ILE A 1 193 ? -15.996 -7.684 26.614 1.00 94.50 193 ILE A O 1
ATOM 1544 N N . VAL A 1 194 ? -14.676 -6.307 27.795 1.00 92.69 194 VAL A N 1
ATOM 1545 C CA . VAL A 1 194 ? -15.118 -5.081 27.110 1.00 92.69 194 VAL A CA 1
ATOM 1546 C C . VAL A 1 194 ? -14.649 -5.071 25.654 1.00 92.69 194 VAL A C 1
ATOM 1548 O O . VAL A 1 194 ? -15.438 -4.745 24.770 1.00 92.69 194 VAL A O 1
ATOM 1551 N N . GLU A 1 195 ? -13.410 -5.488 25.382 1.00 89.50 195 GLU A N 1
ATOM 1552 C CA . GLU A 1 195 ? -12.897 -5.654 24.015 1.00 89.50 195 GLU A CA 1
ATOM 1553 C C . GLU A 1 195 ? -13.707 -6.680 23.214 1.00 89.50 195 GLU A C 1
ATOM 1555 O O . GLU A 1 195 ? -14.011 -6.441 22.048 1.00 89.50 195 GLU A O 1
ATOM 1560 N N . GLN A 1 196 ? -14.102 -7.795 23.835 1.00 89.12 196 GLN A N 1
ATOM 1561 C CA . GLN A 1 196 ? -14.958 -8.799 23.196 1.00 89.12 196 GLN A CA 1
ATOM 1562 C C . GLN A 1 196 ? -16.333 -8.230 22.829 1.00 89.12 196 GLN A C 1
ATOM 1564 O O . GLN A 1 196 ? -16.784 -8.410 21.704 1.00 89.12 196 GLN A O 1
ATOM 1569 N N . ILE A 1 197 ? -16.970 -7.488 23.738 1.00 88.25 197 ILE A N 1
ATOM 1570 C CA . ILE A 1 197 ? -18.270 -6.853 23.470 1.00 88.25 197 ILE A CA 1
ATOM 1571 C C . ILE A 1 197 ? -18.155 -5.801 22.362 1.00 88.25 197 ILE A C 1
ATOM 1573 O O . ILE A 1 197 ? -19.031 -5.709 21.504 1.00 88.25 197 ILE A O 1
ATOM 1577 N N . ALA A 1 198 ? -17.074 -5.017 22.365 1.00 82.88 198 ALA A N 1
ATOM 1578 C CA . ALA A 1 198 ? -16.831 -3.999 21.349 1.00 82.88 198 ALA A CA 1
ATOM 1579 C C . ALA A 1 198 ? -16.564 -4.593 19.955 1.00 82.88 198 ALA A C 1
ATOM 1581 O O . ALA A 1 198 ? -16.842 -3.928 18.964 1.00 82.88 198 ALA A O 1
ATOM 1582 N N . ALA A 1 199 ? -16.037 -5.819 19.870 1.00 78.94 199 ALA A N 1
ATOM 1583 C CA . ALA A 1 199 ? -15.807 -6.518 18.606 1.00 78.94 199 ALA A CA 1
ATOM 1584 C C . ALA A 1 199 ? -17.077 -7.170 18.017 1.00 78.94 199 ALA A C 1
ATOM 1586 O O . ALA A 1 199 ? -17.115 -7.433 16.817 1.00 78.94 199 ALA A O 1
ATOM 1587 N N . ASP A 1 200 ? -18.101 -7.419 18.839 1.00 71.94 200 ASP A N 1
ATOM 1588 C CA . ASP A 1 200 ? -19.358 -8.076 18.441 1.00 71.94 200 ASP A CA 1
ATOM 1589 C C . ASP A 1 200 ? -20.453 -7.094 17.952 1.00 71.94 200 ASP A C 1
ATOM 1591 O O . ASP A 1 200 ? -21.557 -7.531 17.611 1.00 71.94 200 ASP A O 1
ATOM 1595 N N . THR A 1 201 ? -20.184 -5.780 17.932 1.00 57.31 201 THR A N 1
ATOM 1596 C CA . THR A 1 201 ? -21.144 -4.716 17.553 1.00 57.31 201 THR A CA 1
ATOM 1597 C C . THR A 1 201 ? -20.801 -4.092 16.206 1.00 57.31 201 THR A C 1
ATOM 1599 O O . THR A 1 201 ? -21.737 -3.915 15.391 1.00 57.31 201 THR A O 1
#

Sequence (201 aa):
MHDDTENAPEDRRWRPAQTFQGFLDHMDEFRRSPEGQQLQAEEQAAEADLQAWVADQLGVVVGRHGGLMPEQWEGQVDGHSFYFRERSGDWDIELDPHEQQPGITKGDLIAAGTINVPGYGQSPRERAAFIVTTIRNHLRHARTAEDAARPNYAYRVEWSPADNEFVGLVAEFPSLSWLAPTEDEALQGIIKIVEQIAADT

Nearest PDB structures (foldseek):
  4ktr-assembly1_A  TM=6.495E-01  e=6.756E+00  [Bacillus] selenitireducens MLS10
  1okq-assembly1_A  TM=3.166E-01  e=1.223E+00  Mus musculus
  1pz8-assembly3_C  TM=2.850E-01  e=2.955E+00  Gallus gallus

Solvent-accessible surface area (backbone atoms only — not comparable to full-atom values): 11532 Å² total; per-residue (Å²): 133,86,80,92,75,86,84,80,88,86,80,92,65,78,74,56,71,67,62,50,48,54,48,51,52,50,52,53,52,43,49,72,32,74,67,36,44,48,54,50,50,51,50,51,51,44,50,50,51,27,52,57,53,46,74,71,39,84,57,49,44,82,60,60,67,52,60,92,81,51,31,37,37,32,34,34,51,78,88,38,38,37,40,35,40,35,53,97,59,36,34,43,34,26,38,58,59,38,78,79,46,98,95,39,72,53,42,51,77,77,49,70,52,50,68,83,45,88,64,39,65,90,48,68,40,37,36,51,53,37,53,53,51,53,51,54,51,49,54,53,49,52,51,50,51,53,60,68,67,49,82,88,77,55,71,51,70,46,80,36,85,90,75,70,27,18,36,5,37,37,71,90,43,82,90,49,71,22,77,22,87,39,63,65,56,4,44,53,46,34,50,52,55,50,53,52,57,66,71,76,109

Radius of gyration: 30.06 Å; Cα contacts (8 Å, |Δi|>4): 254; chains: 1; bounding box: 50×29×115 Å

Foldseek 3Di:
DDDDDDDDDDDPDDDDPVVVVVVVVVVVVCCPDPNVVVVVVVLVVLVVVQVVLQVPDPFWDWDDFQDPAWTWTWTTHNHWTKIWTDHPFKIWIFINWDPPDVVDTGHHTQDIDGCPDPQCDDTPNSVSVVRNVSVVVSVVVVVVVVVVPDDDWDWDWDQDPVVCFIWIDTPVCRVDIATDNDRVCRPVVRVVVVVVVVVVD

pLDDT: mean 88.76, std 16.19, range [29.78, 98.62]

Secondary structure (DSSP, 8-state):
----------------HHHHHHHHHHHHHHHHSHHHHHHHHHHHHHHHHHHHHHHH-TTEEEEEEE-SSSEEEEEEETTEEEEEEEETTEEEEEEEEEEEETTEEEEEEEEEEETTSTT--SSHHHHHHHHHHHHHHHHHHHHHHHHHHS----EEEEEETTTTEEEEEETT-TT-EEEESSHHHHHHHHHHHHHHHHH--

Mean predicted aligned error: 11.18 Å